Protein AF-R9J444-F1 (afdb_monomer)

Radius of gyration: 34.49 Å; Cα contacts (8 Å, |Δi|>4): 355; chains: 1; bounding box: 79×53×90 Å

Sequence (327 aa):
MLVFWSLVSLVRNSVVLAVYLLFSVACFFTVHEHSGRELNEKYKEKLVGKALFRYSGMLFVPYPVRAGIAAVRSLRYIGLGFKTLCSGKLEVPVLDATAIGVSTLRGDMKMAGFIMFLLGIGGLLEEWTHKKSVGDLARSMSLNISKVWLHRNGQEIMTSVLDIKIGDEIVVRMGNVVPFDGVVLSGEGMVNQASLTGESAAVFKQALAEADTIVFDKTGTLTEAKPVVADVLPFLGGEPDELLRTAACLEEHFPHSMARAVVEAAGQKGLEHSEMHSRVEYIVAHGISSRIGGQKVIIGSYHFVFQDEQCTIPEGMQERFDALSAE

pLDDT: mean 76.71, std 18.39, range [20.59, 94.31]

Nearest PDB structures (foldseek):
  7qbz-assembly1_A  TM=4.059E-01  e=2.095E-07  Sulfitobacter sp. NAS-14.1
  4umv-assembly1_A  TM=4.327E-01  e=1.103E-06  Shigella sonnei
  4umw-assembly1_A  TM=3.602E-01  e=1.103E-06  Shigella sonnei
  2voy-assembly1_F  TM=9.381E-01  e=5.255E-03  Archaeoglobus fulgidus

Solvent-accessible surface area (backbone atoms only — not comparable to full-atom values): 19705 Å² total; per-residue (Å²): 135,85,86,85,86,77,88,76,90,67,94,70,74,51,30,32,29,35,28,64,77,90,79,84,77,93,75,84,74,79,71,76,86,66,53,73,64,58,56,50,51,56,52,48,51,52,50,51,49,54,51,49,53,53,53,52,48,63,73,76,46,57,68,72,60,50,36,50,52,31,57,60,53,44,52,56,44,34,52,49,8,50,54,40,46,75,70,76,46,93,50,70,51,41,56,52,15,49,56,38,45,53,28,48,74,73,65,38,34,67,58,27,46,46,53,56,48,53,52,56,49,49,56,50,52,50,54,48,50,54,54,49,53,53,51,52,50,50,55,76,67,52,76,91,67,65,66,42,34,36,47,56,96,96,42,80,44,82,39,49,59,88,76,66,54,80,67,44,34,33,49,50,48,85,95,58,81,83,91,67,72,56,45,49,68,35,52,63,49,74,44,78,44,35,93,80,75,64,43,87,65,61,45,80,47,55,44,80,78,84,70,93,69,86,82,77,57,58,83,56,71,76,40,79,71,64,58,69,74,85,78,68,86,57,88,83,79,57,58,43,67,59,53,41,29,53,51,19,43,68,25,70,84,43,101,41,59,64,29,47,18,41,36,49,53,25,53,76,70,66,50,84,47,71,89,68,59,52,82,73,45,78,44,86,98,37,36,40,40,34,32,44,94,86,43,81,44,74,49,63,43,71,61,37,46,44,67,73,64,61,52,78,83,61,89,90,43,59,71,66,58,61,59,72,77,76,124

Structure (mmCIF, N/CA/C/O backbone):
data_AF-R9J444-F1
#
_entry.id   AF-R9J444-F1
#
loop_
_atom_site.group_PDB
_atom_site.id
_atom_site.type_symbol
_atom_site.label_atom_id
_atom_site.label_alt_id
_atom_site.label_comp_id
_atom_site.label_asym_id
_atom_site.label_entity_id
_atom_site.label_seq_id
_atom_site.pdbx_PDB_ins_code
_atom_site.Cartn_x
_atom_site.Cartn_y
_atom_site.Cartn_z
_atom_site.occupancy
_atom_site.B_iso_or_equiv
_atom_site.auth_seq_id
_atom_site.auth_comp_id
_atom_site.auth_asym_id
_atom_site.auth_atom_id
_atom_site.pdbx_PDB_model_num
ATOM 1 N N . MET A 1 1 ? -40.937 -25.424 39.754 1.00 25.19 1 MET A N 1
ATOM 2 C CA . MET A 1 1 ? -39.791 -26.316 40.046 1.00 25.19 1 MET A CA 1
ATOM 3 C C . MET A 1 1 ? -38.787 -26.143 38.916 1.00 25.19 1 MET A C 1
ATOM 5 O O . MET A 1 1 ? -39.119 -26.490 37.796 1.00 25.19 1 MET A O 1
ATOM 9 N N . LEU A 1 2 ? -37.774 -25.293 39.130 1.00 20.97 2 LEU A N 1
ATOM 10 C CA . LEU A 1 2 ? -36.371 -25.693 39.388 1.00 20.97 2 LEU A CA 1
ATOM 11 C C . LEU A 1 2 ? -35.727 -26.286 38.118 1.00 20.97 2 LEU A C 1
ATOM 13 O O . LEU A 1 2 ? -35.986 -27.432 37.788 1.00 20.97 2 LEU A O 1
ATOM 17 N N . VAL A 1 3 ? -35.142 -25.446 37.254 1.00 23.67 3 VAL A N 1
ATOM 18 C CA . VAL A 1 3 ? -33.729 -24.984 37.264 1.00 23.67 3 VAL A CA 1
ATOM 19 C C . VAL A 1 3 ? -32.753 -26.125 36.977 1.00 23.67 3 VAL A C 1
ATOM 21 O O . VAL A 1 3 ? -32.549 -26.975 37.833 1.00 23.67 3 VAL A O 1
ATOM 24 N N . PHE A 1 4 ? -32.063 -26.051 35.833 1.00 20.59 4 PHE A N 1
ATOM 25 C CA . PHE A 1 4 ? -30.608 -26.196 35.824 1.00 20.59 4 PHE A CA 1
ATOM 26 C C . PHE A 1 4 ? -29.973 -25.292 34.764 1.00 20.59 4 PHE A C 1
ATOM 28 O O . PHE A 1 4 ? -30.275 -25.343 33.575 1.00 20.59 4 PHE A O 1
ATOM 35 N N . TRP A 1 5 ? -29.112 -24.433 35.286 1.00 24.19 5 TRP A N 1
ATOM 36 C CA . TRP A 1 5 ? -28.161 -23.557 34.631 1.00 24.19 5 TRP A CA 1
ATOM 37 C C . TRP A 1 5 ? -26.950 -24.404 34.211 1.00 24.19 5 TRP A C 1
ATOM 39 O O . TRP A 1 5 ? -26.491 -25.228 34.999 1.00 24.19 5 TRP A O 1
ATOM 49 N N . SER A 1 6 ? -26.377 -24.166 33.034 1.00 22.81 6 SER A N 1
ATOM 50 C CA . SER A 1 6 ? -24.943 -24.385 32.844 1.00 22.81 6 SER A CA 1
ATOM 51 C C . SER A 1 6 ? -24.386 -23.277 31.972 1.00 22.81 6 SER A C 1
ATOM 53 O O . SER A 1 6 ? -24.613 -23.230 30.765 1.00 22.81 6 SER A O 1
ATOM 55 N N . LEU A 1 7 ? -23.632 -22.401 32.632 1.00 24.36 7 LEU A N 1
ATOM 56 C CA . LEU A 1 7 ? -22.565 -21.618 32.038 1.00 24.36 7 LEU A CA 1
ATOM 57 C C . LEU A 1 7 ? -21.747 -22.493 31.080 1.00 24.36 7 LEU A C 1
ATOM 59 O O . LEU A 1 7 ? -21.154 -23.484 31.503 1.00 24.36 7 LEU A O 1
ATOM 63 N N . VAL A 1 8 ? -21.617 -22.040 29.839 1.00 24.28 8 VAL A N 1
ATOM 64 C CA . VAL A 1 8 ? -20.321 -22.019 29.161 1.00 24.28 8 VAL A CA 1
ATOM 65 C C . VAL A 1 8 ? -20.146 -20.605 28.634 1.00 24.28 8 VAL A C 1
ATOM 67 O O . VAL A 1 8 ? -20.677 -20.213 27.601 1.00 24.28 8 VAL A O 1
ATOM 70 N N . SER A 1 9 ? -19.414 -19.834 29.428 1.00 25.98 9 SER A N 1
ATOM 71 C CA . SER A 1 9 ? -18.599 -18.727 28.961 1.00 25.98 9 SER A CA 1
ATOM 72 C C . SER A 1 9 ? -17.765 -19.191 27.767 1.00 25.98 9 SER A C 1
ATOM 74 O O . SER A 1 9 ? -16.890 -20.043 27.909 1.00 25.98 9 SER A O 1
ATOM 76 N N . LEU A 1 10 ? -18.038 -18.630 26.594 1.00 25.36 10 LEU A N 1
ATOM 77 C CA . LEU A 1 10 ? -17.001 -18.332 25.621 1.00 25.36 10 LEU A CA 1
ATOM 78 C C . LEU A 1 10 ? -17.483 -17.117 24.829 1.00 25.36 10 LEU A C 1
ATOM 80 O O . LEU A 1 10 ? -18.322 -17.230 23.938 1.00 25.36 10 LEU A O 1
ATOM 84 N N . VAL A 1 11 ? -16.970 -15.943 25.196 1.00 30.27 11 VAL A N 1
ATOM 85 C CA . VAL A 1 11 ? -17.024 -14.742 24.360 1.00 30.27 11 VAL A CA 1
ATOM 86 C C . VAL A 1 11 ? -16.375 -15.113 23.033 1.00 30.27 11 VAL A C 1
ATOM 88 O O . VAL A 1 11 ? -15.154 -15.210 22.922 1.00 30.27 11 VAL A O 1
ATOM 91 N N . ARG A 1 12 ? -17.197 -15.423 22.037 1.00 34.19 12 ARG A N 1
ATOM 92 C CA . ARG A 1 12 ? -16.743 -15.799 20.707 1.00 34.19 12 ARG A CA 1
ATOM 93 C C . ARG A 1 12 ? -17.249 -14.723 19.756 1.00 34.19 12 ARG A C 1
ATOM 95 O O . ARG A 1 12 ? -18.239 -14.916 19.066 1.00 34.19 12 ARG A O 1
ATOM 102 N N . ASN A 1 13 ? -16.550 -13.583 19.751 1.00 37.78 13 ASN A N 1
ATOM 103 C CA . ASN A 1 13 ? -16.688 -12.521 18.747 1.00 37.78 13 ASN A CA 1
ATOM 104 C C . ASN A 1 13 ? -16.218 -13.057 17.388 1.00 37.78 13 ASN A C 1
ATOM 106 O O . ASN A 1 13 ? -15.091 -12.828 16.951 1.00 37.78 13 ASN A O 1
ATOM 110 N N . SER A 1 14 ? -17.052 -13.884 16.769 1.00 40.62 14 SER A N 1
ATOM 111 C CA . SER A 1 14 ? -16.874 -14.392 15.415 1.00 40.62 14 SER A CA 1
ATOM 112 C C . SER A 1 14 ? -17.914 -13.703 14.553 1.00 40.62 14 SER A C 1
ATOM 114 O O . SER A 1 14 ? -19.108 -13.916 14.738 1.00 40.62 14 SER A O 1
ATOM 116 N N . VAL A 1 15 ? -17.445 -12.828 13.670 1.00 46.72 15 VAL A N 1
ATOM 117 C CA . VAL A 1 15 ? -18.303 -12.117 12.728 1.00 46.72 15 VAL A CA 1
ATOM 118 C C . VAL A 1 15 ? -18.458 -13.017 11.505 1.00 46.72 15 VAL A C 1
ATOM 120 O O . VAL A 1 15 ? -17.455 -13.414 10.900 1.00 46.72 15 VAL A O 1
ATOM 123 N N . VAL A 1 16 ? -19.696 -13.381 11.173 1.00 48.28 16 VAL A N 1
ATOM 124 C CA . VAL A 1 16 ? -20.011 -14.146 9.961 1.00 48.28 16 VAL A CA 1
ATOM 125 C C . VAL A 1 16 ? -20.311 -13.141 8.857 1.00 48.28 16 VAL A C 1
ATOM 127 O O . VAL A 1 16 ? -21.210 -12.317 9.008 1.00 48.28 16 VAL A O 1
ATOM 130 N N . LEU A 1 17 ? -19.557 -13.181 7.758 1.00 45.31 17 LEU A N 1
ATOM 131 C CA . LEU A 1 17 ? -19.827 -12.385 6.558 1.00 45.31 17 LEU A CA 1
ATOM 132 C C . LEU A 1 17 ? -20.407 -13.279 5.453 1.00 45.31 17 LEU A C 1
ATOM 134 O O . LEU A 1 17 ? -19.847 -14.338 5.171 1.00 45.31 17 LEU A O 1
ATOM 138 N N . ALA A 1 18 ? -21.467 -12.824 4.784 1.00 44.16 18 ALA A N 1
ATOM 139 C CA . ALA A 1 18 ? -21.907 -13.363 3.496 1.00 44.16 18 ALA A CA 1
ATOM 140 C C . ALA A 1 18 ? -21.286 -12.564 2.355 1.00 44.16 18 ALA A C 1
ATOM 142 O O . ALA A 1 18 ? -21.380 -11.337 2.301 1.00 44.16 18 ALA A O 1
ATOM 143 N N . VAL A 1 19 ? -20.687 -13.268 1.402 1.00 36.22 19 VAL A N 1
ATOM 144 C CA . VAL A 1 19 ? -20.057 -12.660 0.227 1.00 36.22 19 VAL A CA 1
ATOM 145 C C . VAL A 1 19 ? -21.113 -12.397 -0.851 1.00 36.22 19 VAL A C 1
ATOM 147 O O . VAL A 1 19 ? -21.594 -13.332 -1.492 1.00 36.22 19 VAL A O 1
ATOM 150 N N . TYR A 1 20 ? -21.442 -11.124 -1.092 1.00 32.97 20 TYR A N 1
ATOM 151 C CA . TYR A 1 20 ? -22.178 -10.672 -2.279 1.00 32.97 20 TYR A CA 1
ATOM 152 C C . TYR A 1 20 ? -21.209 -9.945 -3.211 1.00 32.97 20 TYR A C 1
ATOM 154 O O . TYR A 1 20 ? -20.787 -8.822 -2.952 1.00 32.97 20 TYR A O 1
ATOM 162 N N . LEU A 1 21 ? -20.838 -10.607 -4.303 1.00 29.44 21 LEU A N 1
ATOM 163 C CA . LEU A 1 21 ? -19.866 -10.105 -5.268 1.00 29.44 21 LEU A CA 1
ATOM 164 C C . LEU A 1 21 ? -20.585 -9.300 -6.361 1.00 29.44 21 LEU A C 1
ATOM 166 O O . LEU A 1 21 ? -21.150 -9.864 -7.296 1.00 29.44 21 LEU A O 1
ATOM 170 N N . LEU A 1 22 ? -20.530 -7.971 -6.264 1.00 26.41 22 LEU A N 1
ATOM 171 C CA . LEU A 1 22 ? -20.716 -7.079 -7.410 1.00 26.41 22 LEU A CA 1
ATOM 172 C C . LEU A 1 22 ? -19.360 -6.935 -8.108 1.00 26.41 22 LEU A C 1
ATOM 174 O O . LEU A 1 22 ? -18.596 -6.023 -7.816 1.00 26.41 22 LEU A O 1
ATOM 178 N N . PHE A 1 23 ? -19.045 -7.856 -9.021 1.00 28.03 23 PHE A N 1
ATOM 179 C CA . PHE A 1 23 ? -17.860 -7.734 -9.871 1.00 28.03 23 PHE A CA 1
ATOM 180 C C . PHE A 1 23 ? -18.262 -7.604 -11.336 1.00 28.03 23 PHE A C 1
ATOM 182 O O . PHE A 1 23 ? -18.670 -8.566 -11.986 1.00 28.03 23 PHE A O 1
ATOM 189 N N . SER A 1 24 ? -18.087 -6.392 -11.859 1.00 28.34 24 SER A N 1
ATOM 190 C CA . SER A 1 24 ? -17.801 -6.190 -13.271 1.00 28.34 24 SER A CA 1
ATOM 191 C C . SER A 1 24 ? -16.290 -6.030 -13.420 1.00 28.34 24 SER A C 1
ATOM 193 O O . SER A 1 24 ? -15.678 -5.181 -12.779 1.00 28.34 24 SER A O 1
ATOM 195 N N . VAL A 1 25 ? -15.740 -6.841 -14.322 1.00 29.48 25 VAL A N 1
ATOM 196 C CA . VAL A 1 25 ? -14.376 -6.839 -14.864 1.00 29.48 25 VAL A CA 1
ATOM 197 C C . VAL A 1 25 ? -13.312 -7.574 -14.042 1.00 29.48 25 VAL A C 1
ATOM 199 O O . VAL A 1 25 ? -12.708 -7.085 -13.092 1.00 29.48 25 VAL A O 1
ATOM 202 N N . ALA A 1 26 ? -13.023 -8.772 -14.548 1.00 31.42 26 ALA A N 1
ATOM 203 C CA . ALA A 1 26 ? -11.806 -9.525 -14.336 1.00 31.42 26 ALA A CA 1
ATOM 204 C C . ALA A 1 26 ? -10.553 -8.656 -14.543 1.00 31.42 26 ALA A C 1
ATOM 206 O O . ALA A 1 26 ? -10.223 -8.273 -15.664 1.00 31.42 26 ALA A O 1
ATOM 207 N N . CYS A 1 27 ? -9.796 -8.429 -13.475 1.00 26.81 27 CYS A N 1
ATOM 208 C CA . CYS A 1 27 ? -8.368 -8.169 -13.586 1.00 26.81 27 CYS A CA 1
ATOM 209 C C . CYS A 1 27 ? -7.651 -9.063 -12.576 1.00 26.81 27 CYS A C 1
ATOM 211 O O . CYS A 1 27 ? -7.258 -8.651 -11.489 1.00 26.81 27 CYS A O 1
ATOM 213 N N . PHE A 1 28 ? -7.544 -10.340 -12.943 1.00 31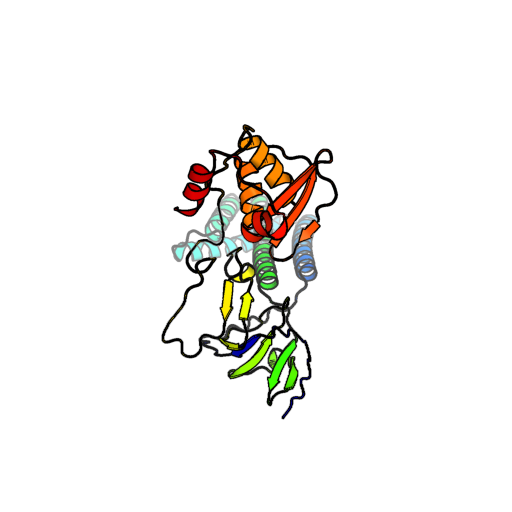.92 28 PHE A N 1
ATOM 214 C CA . PHE A 1 28 ? -6.636 -11.289 -12.316 1.00 31.92 28 PHE A CA 1
ATOM 215 C C . PHE A 1 28 ? -5.213 -10.791 -12.617 1.00 31.92 28 PHE A C 1
ATOM 217 O O . PHE A 1 28 ? -4.607 -11.158 -13.622 1.00 31.92 28 PHE A O 1
ATOM 224 N N . PHE A 1 29 ? -4.691 -9.878 -11.795 1.00 32.16 29 PHE A N 1
ATOM 225 C CA . PHE A 1 29 ? -3.273 -9.546 -11.810 1.00 32.16 29 PHE A CA 1
ATOM 226 C C . PHE A 1 29 ? -2.532 -10.755 -11.235 1.00 32.16 29 PHE A C 1
ATOM 228 O O . PHE A 1 29 ? -2.242 -10.833 -10.045 1.00 32.16 29 PHE A O 1
ATOM 235 N N . THR A 1 30 ? -2.218 -11.727 -12.093 1.00 33.53 30 THR A N 1
ATOM 236 C CA . THR A 1 30 ? -1.117 -12.658 -11.850 1.00 33.53 30 THR A CA 1
ATOM 237 C C . THR A 1 30 ? 0.168 -11.835 -11.829 1.00 33.53 30 THR A C 1
ATOM 239 O O . THR A 1 30 ? 0.866 -11.713 -12.837 1.00 33.53 30 THR A O 1
ATOM 242 N N . VAL A 1 31 ? 0.460 -11.201 -10.695 1.00 40.59 31 VAL A N 1
ATOM 243 C CA . VAL A 1 31 ? 1.786 -10.658 -10.420 1.00 40.59 31 VAL A CA 1
ATOM 244 C C . VAL A 1 31 ? 2.692 -11.875 -10.335 1.00 40.59 31 VAL A C 1
ATOM 246 O O . VAL A 1 31 ? 2.685 -12.597 -9.343 1.00 40.59 31 VAL A O 1
ATOM 249 N N . HIS A 1 32 ? 3.419 -12.162 -11.415 1.00 44.03 32 HIS A N 1
ATOM 250 C CA . HIS A 1 32 ? 4.523 -13.107 -11.346 1.00 44.03 32 HIS A CA 1
ATOM 251 C C . HIS A 1 32 ? 5.430 -12.675 -10.193 1.00 44.03 32 HIS A C 1
ATOM 253 O O . HIS A 1 32 ? 5.918 -11.542 -10.181 1.00 44.03 32 HIS A O 1
ATOM 259 N N . GLU A 1 33 ? 5.630 -13.574 -9.229 1.00 48.22 33 GLU A N 1
ATOM 260 C CA . GLU A 1 33 ? 6.543 -13.420 -8.099 1.00 48.22 33 GLU A CA 1
ATOM 261 C C . GLU A 1 33 ? 7.997 -13.391 -8.588 1.00 48.22 33 GLU A C 1
ATOM 263 O O . GLU A 1 33 ? 8.796 -14.280 -8.315 1.00 48.22 33 GLU A O 1
ATOM 268 N N . HIS A 1 34 ? 8.389 -12.352 -9.317 1.00 51.44 34 HIS A N 1
ATOM 269 C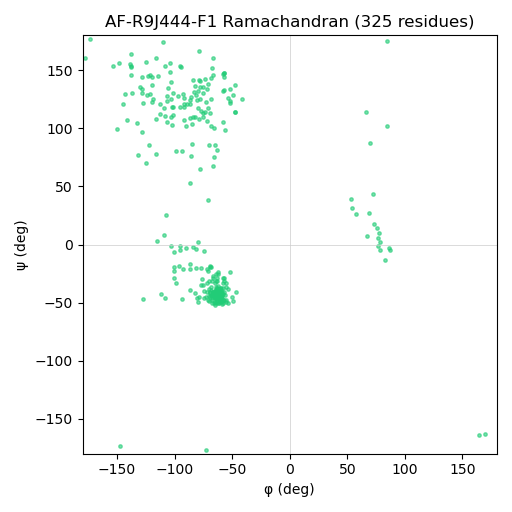 CA . HIS A 1 34 ? 9.797 -12.012 -9.382 1.00 51.44 34 HIS A CA 1
ATOM 270 C C . HIS A 1 34 ? 10.144 -11.339 -8.060 1.00 51.44 34 HIS A C 1
ATOM 272 O O . HIS A 1 34 ? 9.660 -10.246 -7.746 1.00 51.44 34 HIS A O 1
ATOM 278 N N . SER A 1 35 ? 10.983 -11.998 -7.260 1.00 64.62 35 SER A N 1
ATOM 279 C CA . SER A 1 35 ? 11.591 -11.361 -6.095 1.00 64.62 35 SER A CA 1
ATOM 280 C C . SER A 1 35 ? 12.229 -10.049 -6.554 1.00 64.62 35 SER A C 1
ATOM 282 O O . SER A 1 35 ? 12.936 -10.028 -7.563 1.00 64.62 35 SER A O 1
ATOM 284 N N . GLY A 1 36 ? 12.022 -8.947 -5.824 1.00 70.81 36 GLY A N 1
ATOM 285 C CA . GLY A 1 36 ? 12.621 -7.651 -6.177 1.00 70.81 36 GLY A CA 1
ATOM 286 C C . GLY A 1 36 ? 14.142 -7.730 -6.395 1.00 70.81 36 GLY A C 1
ATOM 287 O O . GLY A 1 36 ? 14.698 -6.940 -7.153 1.00 70.81 36 GLY A O 1
ATOM 288 N N . ARG A 1 37 ? 14.804 -8.737 -5.804 1.00 75.88 37 ARG A N 1
ATOM 289 C CA . ARG A 1 37 ? 16.215 -9.079 -6.032 1.00 75.88 37 ARG A CA 1
ATOM 290 C C . ARG A 1 37 ? 16.512 -9.550 -7.458 1.00 75.88 37 ARG A C 1
ATOM 292 O O . ARG A 1 37 ? 17.473 -9.073 -8.049 1.00 75.88 37 ARG A O 1
ATOM 299 N N . GLU A 1 38 ? 15.694 -10.436 -8.016 1.00 81.69 38 GLU A N 1
ATOM 300 C CA . GLU A 1 38 ? 15.873 -10.968 -9.374 1.00 81.69 38 GLU A CA 1
ATOM 301 C C . GLU A 1 38 ? 15.680 -9.867 -10.425 1.00 81.69 38 GLU A C 1
ATOM 303 O O . GLU A 1 38 ? 16.471 -9.739 -11.362 1.00 81.69 38 GLU A O 1
ATOM 308 N N . LEU A 1 39 ? 14.680 -8.999 -10.217 1.00 83.06 39 LEU A N 1
ATOM 309 C CA . LEU A 1 39 ? 14.489 -7.803 -11.036 1.00 83.06 39 LEU A CA 1
ATOM 310 C C . LEU A 1 39 ? 15.750 -6.928 -11.003 1.00 83.06 39 LEU A C 1
ATOM 312 O O . LEU A 1 39 ? 16.243 -6.511 -12.049 1.00 83.06 39 LEU A O 1
ATOM 316 N N . ASN A 1 40 ? 16.299 -6.673 -9.815 1.00 86.75 40 ASN A N 1
ATOM 317 C CA . ASN A 1 40 ? 17.465 -5.810 -9.663 1.00 86.75 40 ASN A CA 1
ATOM 318 C C . ASN A 1 40 ? 18.714 -6.383 -10.351 1.00 86.75 40 ASN A C 1
ATOM 320 O O . ASN A 1 40 ? 19.391 -5.657 -11.080 1.00 86.75 40 ASN A O 1
ATOM 324 N N . GLU A 1 41 ? 18.989 -7.679 -10.182 1.00 88.69 41 GLU A N 1
ATOM 325 C CA . GLU A 1 41 ? 20.118 -8.347 -10.844 1.00 88.69 41 GLU A CA 1
ATOM 326 C C . GLU A 1 41 ? 19.969 -8.325 -12.372 1.00 88.69 41 GLU A C 1
ATOM 328 O O . GLU A 1 41 ? 20.896 -7.920 -13.070 1.00 88.69 41 GLU A O 1
ATOM 333 N N . LYS A 1 42 ? 18.773 -8.594 -12.910 1.00 89.56 42 LYS A N 1
ATOM 334 C CA . LYS A 1 42 ? 18.516 -8.520 -14.359 1.00 89.56 42 LYS A CA 1
ATOM 335 C C . LYS A 1 42 ? 18.802 -7.135 -14.947 1.00 89.56 42 LYS A C 1
ATOM 337 O O . LYS A 1 42 ? 19.334 -7.019 -16.054 1.00 89.56 42 LYS A O 1
ATOM 342 N N . TYR A 1 43 ? 18.431 -6.060 -14.249 1.00 89.62 43 TYR A N 1
ATOM 343 C CA . TYR A 1 43 ? 18.702 -4.696 -14.721 1.00 89.62 43 TYR A CA 1
ATOM 344 C C . TYR A 1 43 ? 20.165 -4.290 -14.538 1.00 89.62 43 TYR A C 1
ATOM 346 O O . TYR A 1 43 ? 20.720 -3.620 -15.413 1.00 89.62 43 TYR A O 1
ATOM 354 N N . LYS A 1 44 ? 20.817 -4.751 -13.468 1.00 89.81 44 LYS A N 1
ATOM 355 C CA . LYS A 1 44 ? 22.259 -4.594 -13.258 1.00 89.81 44 LYS A CA 1
ATOM 356 C C . LYS A 1 44 ? 23.060 -5.283 -14.363 1.00 89.81 44 LYS A C 1
ATOM 358 O O . LYS A 1 44 ? 23.928 -4.645 -14.949 1.00 89.81 44 LYS A O 1
ATOM 363 N N . GLU A 1 45 ? 22.720 -6.517 -14.730 1.00 92.38 45 GLU A N 1
ATOM 364 C CA . GLU A 1 45 ? 23.332 -7.228 -15.859 1.00 92.38 45 GLU A CA 1
ATOM 365 C C . GLU A 1 45 ? 23.144 -6.479 -17.182 1.00 92.38 45 GLU A C 1
ATOM 367 O O . GLU A 1 45 ? 24.100 -6.310 -17.937 1.00 92.38 45 GLU A O 1
ATOM 372 N N . LYS A 1 46 ? 21.942 -5.953 -17.457 1.00 91.69 46 LYS A N 1
ATOM 373 C CA . LYS A 1 46 ? 21.693 -5.130 -18.654 1.00 91.69 46 LYS A CA 1
ATOM 374 C C . LYS A 1 46 ? 22.536 -3.851 -18.674 1.00 91.69 46 LYS A C 1
ATOM 376 O O . LYS A 1 46 ? 23.052 -3.482 -19.732 1.00 91.69 46 LYS A O 1
ATOM 381 N N . LEU A 1 47 ? 22.663 -3.165 -17.537 1.00 91.50 47 LEU A N 1
ATOM 382 C CA . LEU A 1 47 ? 23.471 -1.948 -17.404 1.00 91.50 47 LEU A CA 1
ATOM 383 C C . LEU A 1 47 ? 24.958 -2.249 -17.601 1.00 91.50 47 LEU A C 1
ATOM 385 O O . LEU A 1 47 ? 25.604 -1.614 -18.438 1.00 91.50 47 LEU A O 1
ATOM 389 N N . VAL A 1 48 ? 25.478 -3.253 -16.891 1.00 91.94 48 VAL A N 1
ATOM 390 C CA . VAL A 1 48 ? 26.867 -3.714 -17.007 1.00 91.94 48 VAL A CA 1
ATOM 391 C C . VAL A 1 48 ? 27.151 -4.177 -18.432 1.00 91.94 48 VAL A C 1
ATOM 393 O O . VAL A 1 48 ? 28.136 -3.748 -19.023 1.00 91.94 48 VAL A O 1
ATOM 396 N N . GLY A 1 49 ? 26.257 -4.958 -19.038 1.00 91.44 49 GLY A N 1
ATOM 397 C CA . GLY A 1 49 ? 26.377 -5.416 -20.420 1.00 91.44 49 GLY A CA 1
ATOM 398 C C . GLY A 1 49 ? 26.434 -4.263 -21.424 1.00 91.44 49 GLY A C 1
ATOM 399 O O . GLY A 1 49 ? 27.310 -4.248 -22.290 1.00 91.44 49 GLY A O 1
ATOM 400 N N . LYS A 1 50 ? 25.566 -3.247 -21.293 1.00 89.69 50 LYS A N 1
ATOM 401 C CA . LYS A 1 50 ? 25.621 -2.047 -22.149 1.00 89.69 50 LYS A CA 1
ATOM 402 C C . LYS A 1 50 ? 26.916 -1.258 -21.959 1.00 89.69 50 LYS A C 1
ATOM 404 O O . LYS A 1 50 ? 27.482 -0.794 -22.951 1.00 89.69 50 LYS A O 1
ATOM 409 N N . ALA A 1 51 ? 27.381 -1.097 -20.721 1.00 89.81 51 ALA A N 1
ATOM 410 C CA . ALA A 1 51 ? 28.625 -0.397 -20.422 1.00 89.81 51 ALA A CA 1
ATOM 411 C C . ALA A 1 51 ? 29.833 -1.148 -21.000 1.00 89.81 51 ALA A C 1
ATOM 413 O O . ALA A 1 51 ? 30.588 -0.575 -21.786 1.00 89.81 51 ALA A O 1
ATOM 414 N N . LEU A 1 52 ? 29.966 -2.443 -20.704 1.00 90.38 52 LEU A N 1
ATOM 415 C CA . LEU A 1 52 ? 31.025 -3.302 -21.235 1.00 90.38 52 LEU A CA 1
ATOM 416 C C . LEU A 1 52 ? 31.045 -3.271 -22.761 1.00 90.38 52 LEU A C 1
ATOM 418 O O . LEU A 1 52 ? 32.078 -2.965 -23.345 1.00 90.38 52 LEU A O 1
ATOM 422 N N . PHE A 1 53 ? 29.898 -3.460 -23.418 1.00 87.44 53 PHE A N 1
ATOM 423 C CA . PHE A 1 53 ? 29.818 -3.405 -24.878 1.00 87.44 53 PHE A CA 1
ATOM 424 C C . PHE A 1 53 ? 30.299 -2.058 -25.445 1.00 87.44 53 PHE A C 1
ATOM 426 O O . PHE A 1 53 ? 30.975 -2.013 -26.475 1.00 87.44 53 PHE A O 1
ATOM 433 N N . ARG A 1 54 ? 30.001 -0.942 -24.764 1.00 87.06 54 ARG A N 1
ATOM 434 C CA . ARG A 1 54 ? 30.454 0.397 -25.168 1.00 87.06 54 ARG A CA 1
ATOM 435 C C . ARG A 1 54 ? 31.967 0.558 -25.029 1.00 87.06 54 ARG A C 1
ATOM 437 O O . ARG A 1 54 ? 32.578 1.097 -25.952 1.00 87.06 54 ARG A O 1
ATOM 444 N N . TYR A 1 55 ? 32.550 0.130 -23.909 1.00 85.38 55 TYR A N 1
ATOM 445 C CA . TYR A 1 55 ? 33.987 0.249 -23.641 1.00 85.38 55 TYR A CA 1
ATOM 446 C C . TYR A 1 55 ? 34.810 -0.731 -24.484 1.00 85.38 55 TYR A C 1
ATOM 448 O O . TYR A 1 55 ? 35.761 -0.310 -25.139 1.00 85.38 55 TYR A O 1
ATOM 456 N N . SER A 1 56 ? 34.392 -1.995 -24.587 1.00 84.31 56 SER A N 1
ATOM 457 C CA . SER A 1 56 ? 35.000 -2.982 -25.488 1.00 84.31 56 SER A CA 1
ATOM 458 C C . SER A 1 56 ? 34.921 -2.524 -26.946 1.00 84.31 56 SER A C 1
ATOM 460 O O . SER A 1 56 ? 35.911 -2.584 -27.670 1.00 84.31 56 SER A O 1
ATOM 462 N N . GLY A 1 57 ? 33.784 -1.964 -27.370 1.00 81.06 57 GLY A N 1
ATOM 463 C CA . GLY A 1 57 ? 33.641 -1.370 -28.698 1.00 81.06 57 GLY A CA 1
ATOM 464 C C . GLY A 1 57 ? 34.533 -0.144 -28.933 1.00 81.06 57 GLY A C 1
ATOM 465 O O . GLY A 1 57 ? 34.878 0.135 -30.075 1.00 81.06 57 GLY A O 1
ATOM 466 N N . MET A 1 58 ? 34.939 0.593 -27.890 1.00 79.81 58 MET A N 1
ATOM 467 C CA . MET A 1 58 ? 35.944 1.656 -28.039 1.00 79.81 58 MET A CA 1
ATOM 468 C C . MET A 1 58 ? 37.368 1.113 -28.169 1.00 79.81 58 MET A C 1
ATOM 470 O O . MET A 1 58 ? 38.179 1.766 -28.819 1.00 79.81 58 MET A O 1
ATOM 474 N N . LEU A 1 59 ? 37.658 -0.040 -27.562 1.00 82.56 59 LEU A N 1
ATOM 475 C CA . LEU A 1 59 ? 38.993 -0.637 -27.542 1.00 82.56 59 LEU A CA 1
ATOM 476 C C . LEU A 1 59 ? 39.307 -1.423 -28.825 1.00 82.56 59 LEU A C 1
ATOM 478 O O . LEU A 1 59 ? 40.409 -1.315 -29.350 1.00 82.56 59 LEU A O 1
ATOM 482 N N . PHE A 1 60 ? 38.340 -2.189 -29.340 1.00 84.75 60 PHE A N 1
ATOM 483 C CA . PHE A 1 60 ? 38.564 -3.123 -30.452 1.00 84.75 60 PHE A CA 1
ATOM 484 C C . PHE A 1 60 ? 38.112 -2.608 -31.829 1.00 84.75 60 PHE A C 1
ATOM 486 O O . PHE A 1 60 ? 38.556 -3.139 -32.844 1.00 84.75 60 PHE A O 1
ATOM 493 N N . VAL A 1 61 ? 37.232 -1.597 -31.908 1.00 86.88 61 VAL A N 1
ATOM 494 C CA . VAL A 1 61 ? 36.657 -1.138 -33.190 1.00 86.88 61 VAL A CA 1
ATOM 495 C C . VAL A 1 61 ? 37.320 0.164 -33.668 1.00 86.88 61 VAL A C 1
ATOM 497 O O . VAL A 1 61 ? 37.267 1.172 -32.953 1.00 86.88 61 VAL A O 1
ATOM 500 N N . PRO A 1 62 ? 37.871 0.210 -34.901 1.00 88.12 62 PRO A N 1
ATOM 501 C CA . PRO A 1 62 ? 38.454 1.423 -35.469 1.00 88.12 62 PRO A CA 1
ATOM 502 C C . PRO A 1 62 ? 37.462 2.593 -35.527 1.00 88.12 62 PRO A C 1
ATOM 504 O O . PRO A 1 62 ? 36.263 2.416 -35.762 1.00 88.12 62 PRO A O 1
ATOM 507 N N . TYR A 1 63 ? 37.970 3.821 -35.381 1.00 84.75 63 TYR A N 1
ATOM 508 C CA . TYR A 1 63 ? 37.166 5.048 -35.439 1.00 84.75 63 TYR A CA 1
ATOM 509 C C . TYR A 1 63 ? 36.214 5.160 -36.651 1.00 84.75 63 TYR A C 1
ATOM 511 O O . TYR A 1 63 ? 35.038 5.437 -36.407 1.00 84.75 63 TYR A O 1
ATOM 519 N N . PRO A 1 64 ? 36.636 4.921 -37.914 1.00 87.50 64 PRO A N 1
ATOM 520 C CA . PRO A 1 64 ? 35.742 5.089 -39.065 1.00 87.50 64 PRO A CA 1
ATOM 521 C C . PRO A 1 64 ? 34.555 4.118 -39.033 1.00 87.50 64 PRO A C 1
ATOM 523 O O . PRO A 1 64 ? 33.428 4.503 -39.338 1.00 87.50 64 PRO A O 1
ATOM 526 N N . VAL A 1 65 ? 34.775 2.884 -38.569 1.00 87.38 65 VAL A N 1
ATOM 527 C CA . VAL A 1 65 ? 33.718 1.871 -38.432 1.00 87.38 65 VAL A CA 1
ATOM 528 C C . VAL A 1 65 ? 32.720 2.281 -37.349 1.00 87.38 65 VAL A C 1
ATOM 530 O O . VAL A 1 65 ? 31.509 2.237 -37.556 1.00 87.38 65 VAL A O 1
ATOM 533 N N . ARG A 1 66 ? 33.211 2.754 -36.198 1.00 85.50 66 ARG A N 1
ATOM 534 C CA . ARG A 1 66 ? 32.358 3.240 -35.104 1.00 85.50 66 ARG A CA 1
ATOM 535 C C . ARG A 1 66 ? 31.545 4.473 -35.500 1.00 85.50 66 ARG A C 1
ATOM 537 O O . ARG A 1 66 ? 30.382 4.568 -35.115 1.00 85.50 66 ARG A O 1
ATOM 544 N N . ALA A 1 67 ? 32.139 5.390 -36.261 1.00 85.75 67 ALA A N 1
ATOM 545 C CA . ALA A 1 67 ? 31.452 6.558 -36.797 1.00 85.75 67 ALA A CA 1
ATOM 546 C C . ALA A 1 67 ? 30.319 6.147 -37.752 1.00 85.75 67 ALA A C 1
ATOM 548 O O . ALA A 1 67 ? 29.204 6.645 -37.619 1.00 85.75 67 ALA A O 1
ATOM 549 N N . GLY A 1 68 ? 30.564 5.165 -38.628 1.00 88.25 68 GLY A N 1
ATOM 550 C CA . GLY A 1 68 ? 29.534 4.579 -39.490 1.00 88.25 68 GLY A CA 1
ATOM 551 C C . GLY A 1 68 ? 28.392 3.925 -38.704 1.00 88.25 68 GLY A C 1
ATOM 552 O O . GLY A 1 68 ? 27.224 4.204 -38.960 1.00 88.25 68 GLY A O 1
ATOM 553 N N . ILE A 1 69 ? 28.705 3.118 -37.684 1.00 87.56 69 ILE A N 1
ATOM 554 C CA . ILE A 1 69 ? 27.688 2.491 -36.816 1.00 87.56 69 ILE A CA 1
ATOM 555 C C . ILE A 1 69 ? 26.858 3.550 -36.079 1.00 87.56 69 ILE A C 1
ATOM 557 O O . ILE A 1 69 ? 25.641 3.403 -35.953 1.00 87.56 69 ILE A O 1
ATOM 561 N N . ALA A 1 70 ? 27.499 4.609 -35.576 1.00 87.19 70 ALA A N 1
ATOM 562 C CA . ALA A 1 70 ? 26.810 5.709 -34.910 1.00 87.19 70 ALA A CA 1
ATOM 563 C C . ALA A 1 70 ? 25.877 6.455 -35.875 1.00 87.19 70 ALA A C 1
ATOM 565 O O . ALA A 1 70 ? 24.729 6.697 -35.515 1.00 87.19 70 ALA A O 1
ATOM 566 N N . ALA A 1 71 ? 26.323 6.730 -37.103 1.00 88.75 71 ALA A N 1
ATOM 567 C CA . ALA A 1 71 ? 25.507 7.370 -38.134 1.00 88.75 71 ALA A CA 1
ATOM 568 C C . ALA A 1 71 ? 24.294 6.515 -38.546 1.00 88.75 71 ALA A C 1
ATOM 570 O O . ALA A 1 71 ? 23.192 7.026 -38.706 1.00 88.75 71 ALA A O 1
ATOM 571 N N . VAL A 1 72 ? 24.453 5.194 -38.662 1.00 91.38 72 VAL A N 1
ATOM 572 C CA . VAL A 1 72 ? 23.321 4.301 -38.972 1.00 91.38 72 VAL A CA 1
ATOM 573 C C . VAL A 1 72 ? 22.340 4.222 -37.800 1.00 91.38 72 VAL A C 1
ATOM 575 O O . VAL A 1 72 ? 21.126 4.246 -37.992 1.00 91.38 72 VAL A O 1
ATOM 578 N N . ARG A 1 73 ? 22.839 4.146 -36.561 1.00 89.50 73 ARG A N 1
ATOM 579 C CA . ARG A 1 73 ? 21.976 4.100 -35.371 1.00 89.50 73 ARG A CA 1
ATOM 580 C C . ARG A 1 73 ? 21.239 5.412 -35.133 1.00 89.50 73 ARG A C 1
ATOM 582 O O . ARG A 1 73 ? 20.080 5.358 -34.722 1.00 89.50 73 ARG A O 1
ATOM 589 N N . SER A 1 74 ? 21.867 6.557 -35.404 1.00 90.19 74 SER A N 1
ATOM 590 C CA . SER A 1 74 ? 21.241 7.867 -35.219 1.00 90.19 74 SER A CA 1
ATOM 591 C C . SER A 1 74 ? 20.014 8.044 -36.108 1.00 90.19 74 SER A C 1
ATOM 593 O O . SER A 1 74 ? 19.008 8.562 -35.629 1.00 90.19 74 SER A O 1
ATOM 595 N N . LEU A 1 75 ? 20.022 7.505 -37.335 1.00 92.12 75 LEU A N 1
ATOM 596 C CA . LEU A 1 75 ? 18.849 7.504 -38.220 1.00 92.12 75 LEU A CA 1
ATOM 597 C C . LEU A 1 75 ? 17.613 6.876 -37.562 1.00 92.12 75 LEU A C 1
ATOM 599 O O . LEU A 1 75 ? 16.504 7.376 -37.738 1.00 92.12 75 LEU A O 1
ATOM 603 N N . ARG A 1 76 ? 17.787 5.820 -36.754 1.00 92.88 76 ARG A N 1
ATOM 604 C CA . ARG A 1 76 ? 16.668 5.178 -36.050 1.00 92.88 76 ARG A CA 1
ATOM 605 C C . ARG A 1 76 ? 16.056 6.093 -34.988 1.00 92.88 76 ARG A C 1
ATOM 607 O O . ARG A 1 76 ? 14.837 6.144 -34.870 1.00 92.88 76 ARG A O 1
ATOM 614 N N . TYR A 1 77 ? 16.889 6.807 -34.230 1.00 90.56 77 TYR A N 1
ATOM 615 C CA . TYR A 1 77 ? 16.430 7.766 -33.218 1.00 90.56 77 TYR A CA 1
ATOM 616 C C . TYR A 1 77 ? 15.761 8.982 -33.862 1.00 90.56 77 TYR A C 1
ATOM 618 O O . TYR A 1 77 ? 14.681 9.381 -33.437 1.00 90.56 77 TYR A O 1
ATOM 626 N N . ILE A 1 78 ? 16.355 9.511 -34.934 1.00 92.12 78 ILE A N 1
ATOM 627 C CA . ILE A 1 78 ? 15.807 10.641 -35.692 1.00 92.12 78 ILE A CA 1
ATOM 628 C C . ILE A 1 78 ? 14.451 10.272 -36.306 1.00 92.12 78 ILE A C 1
ATOM 630 O O . ILE A 1 78 ? 13.495 11.031 -36.177 1.00 92.12 78 ILE A O 1
ATOM 634 N N . GLY A 1 79 ? 14.333 9.085 -36.909 1.00 92.38 79 GLY A N 1
ATOM 635 C CA . GLY A 1 79 ? 13.069 8.599 -37.464 1.00 92.38 79 GLY A CA 1
ATOM 636 C C . GLY A 1 79 ? 11.982 8.407 -36.404 1.00 92.38 79 GLY A C 1
ATOM 637 O O . GLY A 1 79 ? 10.822 8.731 -36.654 1.00 92.38 79 GLY A O 1
ATOM 638 N N . LEU A 1 80 ? 12.350 7.931 -35.207 1.00 90.12 80 LEU A N 1
ATOM 639 C CA . LEU A 1 80 ? 11.418 7.798 -34.086 1.00 90.12 80 LEU A CA 1
ATOM 640 C C . LEU A 1 80 ? 10.899 9.170 -33.635 1.00 90.12 80 LEU A C 1
ATOM 642 O O . LEU A 1 80 ? 9.689 9.361 -33.562 1.00 90.12 80 LEU A O 1
ATOM 646 N N . GLY A 1 81 ? 11.794 10.135 -33.406 1.00 92.25 81 GLY A N 1
ATOM 647 C CA . GLY A 1 81 ? 11.404 11.488 -33.006 1.00 92.25 81 GLY A CA 1
ATOM 648 C C . GLY A 1 81 ? 10.586 12.213 -34.073 1.00 92.25 81 GLY A C 1
ATOM 649 O O . GLY A 1 81 ? 9.599 12.859 -33.738 1.00 92.25 81 GLY A O 1
ATOM 650 N N . PHE A 1 82 ? 10.918 12.047 -35.357 1.00 93.12 82 PHE A N 1
ATOM 651 C CA . PHE A 1 82 ? 10.126 12.607 -36.455 1.00 93.12 82 PHE A CA 1
ATOM 652 C C . PHE A 1 82 ? 8.711 12.019 -36.491 1.00 93.12 82 PHE A C 1
ATOM 654 O O . PHE A 1 82 ? 7.740 12.761 -36.601 1.00 93.12 82 PHE A O 1
ATOM 661 N N . LYS A 1 83 ? 8.572 10.698 -36.319 1.00 93.88 83 LYS A N 1
ATOM 662 C CA . LYS A 1 83 ? 7.260 10.041 -36.244 1.00 93.88 83 LYS A CA 1
ATOM 663 C C . LYS A 1 83 ? 6.428 10.569 -35.069 1.00 93.88 83 LYS A C 1
ATOM 665 O O . LYS A 1 83 ? 5.241 10.837 -35.244 1.00 93.88 83 LYS A O 1
ATOM 670 N N . THR A 1 84 ? 7.041 10.741 -33.898 1.00 91.31 84 THR A N 1
ATOM 671 C CA . THR A 1 84 ? 6.374 11.298 -32.712 1.00 91.31 84 THR A CA 1
ATOM 672 C C . THR A 1 84 ? 5.965 12.757 -32.930 1.00 91.31 84 THR A C 1
ATOM 674 O O . THR A 1 84 ? 4.829 13.127 -32.633 1.00 91.31 84 THR A O 1
ATOM 677 N N . LEU A 1 85 ? 6.822 13.562 -33.558 1.00 92.19 85 LEU A N 1
ATOM 678 C CA . LEU A 1 85 ? 6.510 14.946 -33.907 1.00 92.19 85 LEU A CA 1
ATOM 679 C C . LEU A 1 85 ? 5.349 15.040 -34.911 1.00 92.19 85 LEU A C 1
ATOM 681 O O . LEU A 1 85 ? 4.432 15.833 -34.716 1.00 92.19 85 LEU A O 1
ATOM 685 N N . CYS A 1 86 ? 5.328 14.182 -35.937 1.00 94.00 86 CYS A N 1
ATOM 686 C CA . CYS A 1 86 ? 4.213 14.089 -36.886 1.00 94.00 86 CYS A CA 1
ATOM 687 C C . CYS A 1 86 ? 2.896 13.665 -36.223 1.00 94.00 86 CYS A C 1
ATOM 689 O O . CYS A 1 86 ? 1.829 13.994 -36.730 1.00 94.00 86 CYS A O 1
ATOM 691 N N . SER A 1 87 ? 2.954 12.956 -35.093 1.00 92.31 87 SER A N 1
ATOM 692 C CA . SER A 1 87 ? 1.767 12.616 -34.301 1.00 92.31 87 SER A CA 1
ATOM 693 C C . SER A 1 87 ? 1.266 13.761 -33.407 1.00 92.31 87 SER A C 1
ATOM 695 O O . SER A 1 87 ? 0.299 13.574 -32.673 1.00 92.31 87 SER A O 1
ATOM 697 N N . GLY A 1 88 ? 1.905 14.937 -33.453 1.00 92.44 88 GLY A N 1
ATOM 698 C CA . GLY A 1 88 ? 1.532 16.111 -32.657 1.00 92.44 88 GLY A CA 1
ATOM 699 C C . GLY A 1 88 ? 1.950 16.030 -31.185 1.00 92.44 88 GLY A C 1
ATOM 700 O O . GLY A 1 88 ? 1.465 16.812 -30.372 1.00 92.44 88 GLY A O 1
ATOM 701 N N . LYS A 1 89 ? 2.833 15.088 -30.824 1.00 88.75 89 LYS A N 1
ATOM 702 C CA . LYS A 1 89 ? 3.286 14.864 -29.446 1.00 88.75 89 LYS A CA 1
ATOM 703 C C . LYS A 1 89 ? 4.717 15.362 -29.253 1.00 88.75 89 LYS A C 1
ATOM 705 O O . LYS A 1 89 ? 5.623 14.975 -29.989 1.00 88.75 89 LYS A O 1
ATOM 710 N N . LEU A 1 90 ? 4.929 16.195 -28.237 1.00 89.12 90 LEU A N 1
ATOM 711 C CA . LEU A 1 90 ? 6.249 16.663 -27.799 1.00 89.12 90 LEU A CA 1
ATOM 712 C C . LEU A 1 90 ? 6.704 15.831 -26.596 1.00 89.12 90 LEU A C 1
ATOM 714 O O . LEU A 1 90 ? 6.559 16.234 -25.448 1.00 89.12 90 LEU A O 1
ATOM 718 N N . GLU A 1 91 ? 7.219 14.638 -26.883 1.00 90.12 91 GLU A N 1
ATOM 719 C CA . GLU A 1 91 ? 7.728 13.688 -25.887 1.00 90.12 91 GLU A CA 1
ATOM 720 C C . GLU A 1 91 ? 9.263 13.563 -25.966 1.00 90.12 91 GLU A C 1
ATOM 722 O O . GLU A 1 91 ? 9.907 14.079 -26.885 1.00 90.12 91 GLU A O 1
ATOM 727 N N . VAL A 1 92 ? 9.851 12.812 -25.030 1.00 88.38 92 VAL A N 1
ATOM 728 C CA . VAL A 1 92 ? 11.298 12.523 -24.939 1.00 88.38 92 VAL A CA 1
ATOM 729 C C . VAL A 1 92 ? 11.939 12.100 -26.282 1.00 88.38 92 VAL A C 1
ATOM 731 O O . VAL A 1 92 ? 13.002 12.63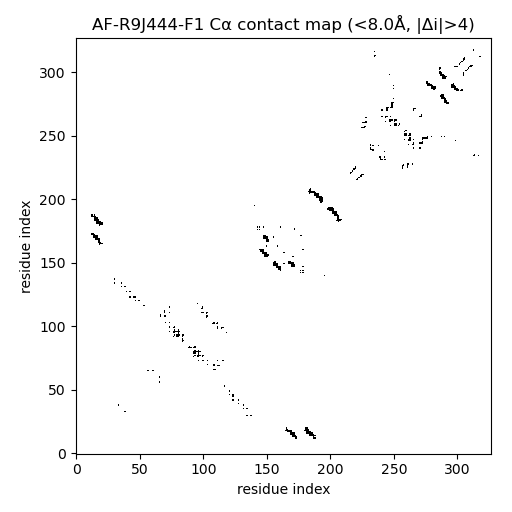3 -26.606 1.00 88.38 92 VAL A O 1
ATOM 734 N N . PRO A 1 93 ? 11.307 11.270 -27.147 1.00 90.62 93 PRO A N 1
ATOM 735 C CA . PRO A 1 93 ? 11.884 10.901 -28.445 1.00 90.62 93 PRO A CA 1
ATOM 736 C C . PRO A 1 93 ? 12.199 12.078 -29.379 1.00 90.62 93 PRO A C 1
ATOM 738 O O . PRO A 1 93 ? 13.107 11.978 -30.205 1.00 90.62 93 PRO A O 1
ATOM 741 N N . VAL A 1 94 ? 11.459 13.188 -29.277 1.00 92.69 94 VAL A N 1
ATOM 742 C CA . VAL A 1 94 ? 11.680 14.389 -30.101 1.00 92.69 94 VAL A CA 1
ATOM 743 C C . VAL A 1 94 ? 12.927 15.142 -29.631 1.00 92.69 94 VAL A C 1
ATOM 745 O O . VAL A 1 94 ? 13.733 15.594 -30.452 1.00 92.69 94 VAL A O 1
ATOM 748 N N . LEU A 1 95 ? 13.125 15.230 -28.313 1.00 91.12 95 LEU A N 1
ATOM 749 C CA . LEU A 1 95 ? 14.317 15.829 -27.712 1.00 91.12 95 LEU A CA 1
ATOM 750 C C . LEU A 1 95 ? 15.572 15.025 -28.079 1.00 91.12 95 LEU A C 1
ATOM 752 O O . LEU A 1 95 ? 16.559 15.593 -28.555 1.00 91.12 95 LEU A O 1
ATOM 756 N N . ASP A 1 96 ? 15.491 13.702 -27.948 1.00 92.75 96 ASP A N 1
ATOM 757 C CA . ASP A 1 96 ? 16.567 12.771 -28.289 1.00 92.75 96 ASP A CA 1
ATOM 758 C C . ASP A 1 96 ? 16.965 12.888 -29.764 1.00 92.75 96 ASP A C 1
ATOM 760 O O . ASP A 1 96 ? 18.147 13.025 -30.095 1.00 92.75 96 ASP A O 1
ATOM 764 N N . ALA A 1 97 ? 15.972 12.883 -30.659 1.00 93.38 97 ALA A N 1
ATOM 765 C CA . ALA A 1 97 ? 16.174 13.039 -32.095 1.00 93.38 97 ALA A CA 1
ATOM 766 C C . ALA A 1 97 ? 16.843 14.371 -32.449 1.00 93.38 97 ALA A C 1
ATOM 768 O O . ALA A 1 97 ? 17.722 14.399 -33.310 1.00 93.38 97 ALA A O 1
ATOM 769 N N . THR A 1 98 ? 16.472 15.456 -31.767 1.00 93.25 98 THR A N 1
ATOM 770 C CA . THR A 1 98 ? 17.058 16.783 -31.992 1.00 93.25 98 THR A CA 1
ATOM 771 C C . THR A 1 98 ? 18.522 16.816 -31.560 1.00 93.25 98 THR A C 1
ATOM 773 O O . THR A 1 98 ? 19.389 17.199 -32.347 1.00 93.25 98 THR A O 1
ATOM 776 N N . ALA A 1 99 ? 18.827 16.358 -30.342 1.00 92.69 99 ALA A N 1
ATOM 777 C CA . ALA A 1 99 ? 20.191 16.336 -29.818 1.00 92.69 99 ALA A CA 1
ATOM 778 C C . ALA A 1 99 ? 21.120 15.458 -30.676 1.00 92.69 99 ALA A C 1
ATOM 780 O O . ALA A 1 99 ? 22.191 15.896 -31.101 1.00 92.69 99 ALA A O 1
ATOM 781 N N . ILE A 1 100 ? 20.683 14.236 -30.996 1.00 94.31 100 ILE A N 1
ATOM 782 C CA . ILE A 1 100 ? 21.448 13.297 -31.825 1.00 94.31 100 ILE A CA 1
ATOM 783 C C . ILE A 1 100 ? 21.574 13.818 -33.263 1.00 94.31 100 ILE A C 1
ATOM 785 O O . ILE A 1 100 ? 22.648 13.711 -33.861 1.00 94.31 100 ILE A O 1
ATOM 789 N N . GLY A 1 101 ? 20.503 14.389 -33.820 1.00 93.50 101 GLY A N 1
ATOM 790 C CA . GLY A 1 101 ? 20.473 14.949 -35.169 1.00 93.50 101 GLY A CA 1
ATOM 791 C C . GLY A 1 101 ? 21.475 16.085 -35.342 1.00 93.50 101 GLY A C 1
ATOM 792 O O . GLY A 1 101 ? 22.297 16.037 -36.256 1.00 93.50 101 GLY A O 1
ATOM 793 N N . VAL A 1 102 ? 21.491 17.048 -34.415 1.00 93.69 102 VAL A N 1
ATOM 794 C CA . VAL A 1 102 ? 22.445 18.169 -34.429 1.00 93.69 102 VAL A CA 1
ATOM 795 C C . VAL A 1 102 ? 23.890 17.675 -34.302 1.00 93.69 102 VAL A C 1
ATOM 797 O O . VAL A 1 102 ? 24.755 18.122 -35.057 1.00 93.69 102 VAL A O 1
ATOM 800 N N . SER A 1 103 ? 24.173 16.732 -33.396 1.00 92.88 103 SER A N 1
ATOM 801 C CA . SER A 1 103 ? 25.523 16.164 -33.255 1.00 92.88 103 SER A CA 1
ATOM 802 C C . SER A 1 103 ? 25.977 15.402 -34.503 1.00 92.88 103 SER A C 1
ATOM 804 O O . SER A 1 103 ? 27.126 15.539 -34.921 1.00 92.88 103 SER A O 1
ATOM 806 N N . THR A 1 104 ? 25.073 14.644 -35.128 1.00 91.88 104 THR A N 1
ATOM 807 C CA . THR A 1 104 ? 25.354 13.899 -36.366 1.00 91.88 104 THR A CA 1
ATOM 808 C C . THR A 1 104 ? 25.615 14.858 -37.532 1.00 91.88 104 THR A C 1
ATOM 810 O O . THR A 1 104 ? 26.561 14.655 -38.289 1.00 91.88 104 THR A O 1
ATOM 813 N N . LEU A 1 105 ? 24.834 15.940 -37.643 1.00 91.75 105 LEU A N 1
ATOM 814 C CA . LEU A 1 105 ? 24.953 16.944 -38.706 1.00 91.75 105 LEU A CA 1
ATOM 815 C C . LEU A 1 105 ? 26.254 17.757 -38.617 1.00 91.75 105 LEU A C 1
ATOM 817 O O . LEU A 1 105 ? 26.817 18.127 -39.641 1.00 91.75 105 LEU A O 1
ATOM 821 N N . ARG A 1 106 ? 26.782 17.974 -37.406 1.00 91.50 106 ARG A N 1
ATOM 822 C CA . ARG A 1 106 ? 28.111 18.581 -37.191 1.00 91.50 106 ARG A CA 1
ATOM 823 C C . ARG A 1 106 ? 29.282 17.639 -37.502 1.00 91.50 106 ARG A C 1
ATOM 825 O O . ARG A 1 106 ? 30.430 18.059 -37.414 1.00 91.50 106 ARG A O 1
ATOM 832 N N . GLY A 1 107 ? 29.015 16.372 -37.820 1.00 87.31 107 GLY A N 1
ATOM 833 C CA . GLY A 1 107 ? 30.049 15.357 -38.031 1.00 87.31 107 GLY A CA 1
ATOM 834 C C . GLY A 1 107 ? 30.671 14.813 -36.739 1.00 87.31 107 GLY A C 1
ATOM 835 O O . GLY A 1 107 ? 31.589 13.993 -36.805 1.00 87.31 107 GLY A O 1
ATOM 836 N N . ASP A 1 108 ? 30.170 15.202 -35.561 1.00 90.62 108 ASP A N 1
ATOM 837 C CA . ASP A 1 108 ? 30.673 14.711 -34.276 1.00 90.62 108 ASP A CA 1
ATOM 838 C C . ASP A 1 108 ? 30.004 13.386 -33.882 1.00 90.62 108 ASP A C 1
ATOM 840 O O . ASP A 1 108 ? 29.136 13.285 -33.006 1.00 90.62 108 ASP A O 1
ATOM 844 N N . MET A 1 109 ? 30.450 12.323 -34.550 1.00 88.31 109 MET A N 1
ATOM 845 C CA . MET A 1 109 ? 29.955 10.966 -34.317 1.00 88.31 109 MET A CA 1
ATOM 846 C C . MET A 1 109 ? 30.373 10.413 -32.946 1.00 88.31 109 MET A C 1
ATOM 848 O O . MET A 1 109 ? 29.750 9.472 -32.444 1.00 88.31 109 MET A O 1
ATOM 852 N N . LYS A 1 110 ? 31.407 10.989 -32.309 1.00 88.44 110 LYS A N 1
ATOM 853 C CA . LYS A 1 110 ? 31.814 10.601 -30.950 1.00 88.44 110 LYS A CA 1
ATOM 854 C C . LYS A 1 110 ? 30.767 11.059 -29.942 1.00 88.44 110 LYS A C 1
ATOM 856 O O . LYS A 1 110 ? 30.327 10.237 -29.135 1.00 88.44 110 LYS A O 1
ATOM 861 N N . MET A 1 111 ? 30.346 12.321 -30.028 1.00 89.56 111 MET A N 1
ATOM 862 C CA . MET A 1 111 ? 29.315 12.886 -29.157 1.00 89.56 111 MET A CA 1
ATOM 863 C C . MET A 1 111 ? 27.944 12.269 -29.425 1.00 89.56 111 MET A C 1
ATOM 865 O O . MET A 1 111 ? 27.291 11.842 -28.475 1.00 89.56 111 MET A O 1
ATOM 869 N N . ALA A 1 112 ? 27.549 12.086 -30.691 1.00 91.69 112 ALA A N 1
ATOM 870 C CA . ALA A 1 112 ? 26.299 11.394 -31.025 1.00 91.69 112 ALA A CA 1
ATOM 871 C C . ALA A 1 112 ? 26.248 9.975 -30.418 1.00 91.69 112 ALA A C 1
ATOM 873 O O . ALA A 1 112 ? 25.253 9.573 -29.812 1.00 91.69 112 ALA A O 1
ATOM 874 N N . GLY A 1 113 ? 27.356 9.226 -30.504 1.00 90.94 113 GLY A N 1
ATOM 875 C CA . GLY A 1 113 ? 27.500 7.904 -29.889 1.00 90.94 113 GLY A CA 1
ATOM 876 C C . GLY A 1 113 ? 27.497 7.900 -28.356 1.00 90.94 113 GLY A C 1
ATOM 877 O O . GLY A 1 113 ? 27.154 6.887 -27.745 1.00 90.94 113 GLY A O 1
ATOM 878 N N . PHE A 1 114 ? 27.904 8.997 -27.716 1.00 90.94 114 PHE A N 1
ATOM 879 C CA . PHE A 1 114 ? 27.832 9.155 -26.264 1.00 90.94 114 PHE A CA 1
ATOM 880 C C . PHE A 1 114 ? 26.413 9.503 -25.801 1.00 90.94 114 PHE A C 1
ATOM 882 O O . PHE A 1 114 ? 25.904 8.846 -24.897 1.00 90.94 114 PHE A O 1
ATOM 889 N N . ILE A 1 115 ? 25.740 10.433 -26.483 1.00 92.44 115 ILE A N 1
ATOM 890 C CA . ILE A 1 115 ? 24.341 10.796 -26.212 1.00 92.44 115 ILE A CA 1
ATOM 891 C C . ILE A 1 115 ? 23.438 9.562 -26.342 1.00 92.44 115 ILE A C 1
ATOM 893 O O . ILE A 1 115 ? 22.728 9.223 -25.402 1.00 92.44 115 ILE A O 1
ATOM 897 N N . MET A 1 116 ? 23.540 8.808 -27.444 1.00 91.44 116 MET A N 1
ATOM 898 C CA . MET A 1 116 ? 22.772 7.564 -27.628 1.00 91.44 116 MET A CA 1
ATOM 899 C C . MET A 1 116 ? 23.030 6.522 -26.527 1.00 91.44 116 MET A C 1
ATOM 901 O O . MET A 1 116 ? 22.135 5.755 -26.171 1.00 91.44 116 MET A O 1
ATOM 905 N N . PHE A 1 117 ? 24.251 6.470 -25.988 1.00 91.81 117 PHE A N 1
ATOM 906 C CA . PHE A 1 117 ? 24.588 5.570 -24.887 1.00 91.81 117 PHE A CA 1
ATOM 907 C C . PHE A 1 117 ? 23.933 6.010 -23.573 1.00 91.81 117 PHE A C 1
ATOM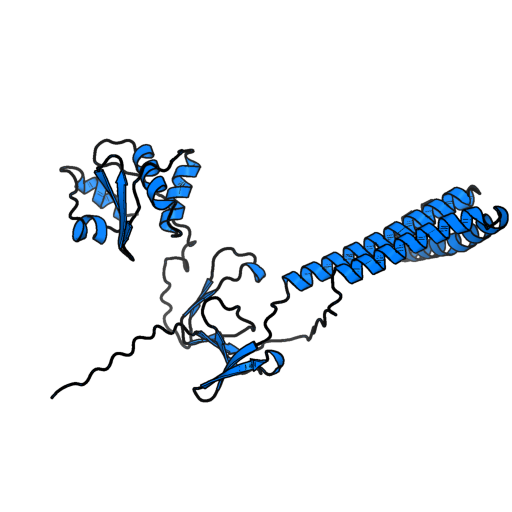 909 O O . PHE A 1 117 ? 23.302 5.179 -22.920 1.00 91.81 117 PHE A O 1
ATOM 916 N N . LEU A 1 118 ? 24.029 7.298 -23.222 1.00 92.25 118 LEU A N 1
ATOM 917 C CA . LEU A 1 118 ? 23.388 7.853 -22.027 1.00 92.25 118 LEU A CA 1
ATOM 918 C C . LEU A 1 118 ? 21.868 7.694 -22.076 1.00 92.25 118 LEU A C 1
ATOM 920 O O . LEU A 1 118 ? 21.285 7.198 -21.119 1.00 92.25 118 LEU A O 1
ATOM 924 N N . LEU A 1 119 ? 21.238 8.007 -23.210 1.00 90.62 119 LEU A N 1
ATOM 925 C CA . LEU A 1 119 ? 19.800 7.795 -23.412 1.00 90.62 119 LEU A CA 1
ATOM 926 C C . LEU A 1 119 ? 19.425 6.313 -23.306 1.00 90.62 119 LEU A C 1
ATOM 928 O O . LEU A 1 119 ? 18.414 5.948 -22.711 1.00 90.62 119 LEU A O 1
ATOM 932 N N . GLY A 1 120 ? 20.280 5.424 -23.816 1.00 89.06 120 GLY A N 1
ATOM 933 C CA . GLY A 1 120 ? 20.109 3.984 -23.663 1.00 89.06 120 GLY A CA 1
ATOM 934 C C . GLY A 1 120 ? 20.199 3.497 -22.211 1.00 89.06 120 GLY A C 1
ATOM 935 O O . GLY A 1 120 ? 19.562 2.492 -21.886 1.00 89.06 120 GLY A O 1
ATOM 936 N N . ILE A 1 121 ? 20.986 4.158 -21.360 1.00 93.12 121 ILE A N 1
ATOM 937 C CA . ILE A 1 121 ? 21.020 3.912 -19.911 1.00 93.12 121 ILE A CA 1
ATOM 938 C C . ILE A 1 121 ? 19.770 4.496 -19.249 1.00 93.12 121 ILE A C 1
ATOM 940 O O . ILE A 1 121 ? 19.122 3.791 -18.480 1.00 93.12 121 ILE A O 1
ATOM 944 N N . GLY A 1 122 ? 19.396 5.730 -19.599 1.00 91.75 122 GLY A N 1
ATOM 945 C CA . GLY A 1 122 ? 18.196 6.404 -19.101 1.00 91.75 122 GLY A CA 1
ATOM 946 C C . GLY A 1 122 ? 16.938 5.563 -19.303 1.00 91.75 122 GLY A C 1
ATOM 947 O O . GLY A 1 122 ? 16.252 5.266 -18.334 1.00 91.75 122 GLY A O 1
ATOM 948 N N . GLY A 1 123 ? 16.713 5.047 -20.514 1.00 89.88 123 GLY A N 1
ATOM 949 C CA . GLY A 1 123 ? 15.562 4.180 -20.786 1.00 89.88 123 GLY A CA 1
ATOM 950 C C . GLY A 1 123 ? 15.570 2.855 -20.007 1.00 89.88 123 GLY A C 1
ATOM 951 O O . GLY A 1 123 ? 14.511 2.323 -19.694 1.00 89.88 123 GLY A O 1
ATOM 952 N N . LEU A 1 124 ? 16.745 2.311 -19.648 1.00 90.88 124 LEU A N 1
ATOM 953 C CA . LEU A 1 124 ? 16.815 1.135 -18.764 1.00 90.88 124 LEU A CA 1
ATOM 954 C C . LEU A 1 124 ? 16.458 1.487 -17.316 1.00 90.88 124 LEU A C 1
ATOM 956 O O . LEU A 1 124 ? 15.778 0.701 -16.660 1.00 90.88 124 LEU A O 1
ATOM 960 N N . LEU A 1 125 ? 16.935 2.632 -16.824 1.00 91.62 125 LEU A N 1
ATOM 961 C CA . LEU A 1 125 ? 16.618 3.141 -15.488 1.00 91.62 125 LEU A CA 1
ATOM 962 C C . LEU A 1 125 ? 15.133 3.478 -15.363 1.00 91.62 125 LEU A C 1
ATOM 964 O O . LEU A 1 125 ? 14.526 3.144 -14.351 1.00 91.62 125 LEU A O 1
ATOM 968 N N . GLU A 1 126 ? 14.548 4.091 -16.389 1.00 91.00 126 GLU A N 1
ATOM 969 C CA . GLU A 1 126 ? 13.120 4.398 -16.457 1.00 91.00 126 GLU A CA 1
ATOM 970 C C . GLU A 1 126 ? 12.285 3.114 -16.414 1.00 91.00 126 GLU A C 1
ATOM 972 O O . GLU A 1 126 ? 11.418 2.969 -15.554 1.00 91.00 126 GLU A O 1
ATOM 977 N N . GLU A 1 127 ? 12.606 2.131 -17.265 1.00 90.00 127 GLU A N 1
ATOM 978 C CA . GLU A 1 127 ? 11.902 0.845 -17.287 1.00 90.00 127 GLU A CA 1
ATOM 979 C C . GLU A 1 127 ? 12.030 0.102 -15.943 1.00 90.00 127 GLU A C 1
ATOM 981 O O . GLU A 1 127 ? 11.054 -0.474 -15.456 1.00 90.00 127 GLU A O 1
ATOM 986 N N . TRP A 1 128 ? 13.219 0.125 -15.327 1.00 90.94 128 TRP A N 1
ATOM 987 C CA . TRP A 1 128 ? 13.450 -0.444 -13.997 1.00 90.94 128 TRP A CA 1
ATOM 988 C C . TRP A 1 128 ? 12.619 0.258 -12.927 1.00 90.94 128 TRP A C 1
ATOM 990 O O . TRP A 1 128 ? 11.927 -0.415 -12.168 1.00 90.94 128 TRP A O 1
ATOM 1000 N N . THR A 1 129 ? 12.663 1.592 -12.885 1.00 91.94 129 THR A N 1
ATOM 1001 C CA . THR A 1 129 ? 11.951 2.405 -11.891 1.00 91.94 129 THR A CA 1
ATOM 1002 C C . THR A 1 129 ? 10.455 2.159 -11.996 1.00 91.94 129 THR A C 1
ATOM 1004 O O . THR A 1 129 ? 9.829 1.815 -11.000 1.00 91.94 129 THR A O 1
ATOM 1007 N N . HIS A 1 130 ? 9.900 2.206 -13.209 1.00 89.94 130 HIS A N 1
ATOM 1008 C CA . HIS A 1 130 ? 8.486 1.932 -13.437 1.00 89.94 130 HIS A CA 1
ATOM 1009 C C . HIS A 1 130 ? 8.095 0.527 -12.959 1.00 89.94 130 HIS A C 1
ATOM 1011 O O . HIS A 1 130 ? 7.158 0.369 -12.178 1.00 89.94 130 HIS A O 1
ATOM 1017 N N . LYS A 1 131 ? 8.830 -0.514 -13.378 1.00 88.00 131 LYS A N 1
ATOM 1018 C CA . LYS A 1 131 ? 8.522 -1.898 -12.975 1.00 88.00 131 LYS A CA 1
ATOM 1019 C C . LYS A 1 131 ? 8.670 -2.125 -11.476 1.00 88.00 131 LYS A C 1
ATOM 1021 O O . LYS A 1 131 ? 7.862 -2.844 -10.897 1.00 88.00 131 LYS A O 1
ATOM 1026 N N . LYS A 1 132 ? 9.683 -1.522 -10.856 1.00 87.62 132 LYS A N 1
ATOM 1027 C CA . LYS A 1 132 ? 9.905 -1.601 -9.415 1.00 87.62 132 LYS A CA 1
ATOM 1028 C C . LYS A 1 132 ? 8.766 -0.931 -8.650 1.00 87.62 132 LYS A C 1
ATOM 1030 O O . LYS A 1 132 ? 8.199 -1.569 -7.775 1.00 87.62 132 LYS A O 1
ATOM 1035 N N . SER A 1 133 ? 8.389 0.293 -9.019 1.00 88.75 133 SER A N 1
ATOM 1036 C CA . SER A 1 133 ? 7.287 1.023 -8.384 1.00 88.75 133 SER A CA 1
ATOM 1037 C C . SER A 1 133 ? 5.965 0.268 -8.480 1.00 88.75 133 SER A C 1
ATOM 1039 O O . SER A 1 133 ? 5.285 0.109 -7.472 1.00 88.75 133 SER A O 1
ATOM 1041 N N . VAL A 1 134 ? 5.626 -0.256 -9.663 1.00 85.94 134 VAL A N 1
ATOM 1042 C CA . VAL A 1 134 ? 4.408 -1.061 -9.843 1.00 85.94 134 VAL A CA 1
ATOM 1043 C C . VAL A 1 134 ? 4.464 -2.340 -9.005 1.00 85.94 134 VAL A C 1
ATOM 1045 O O . VAL A 1 134 ? 3.477 -2.693 -8.368 1.00 85.94 134 VAL A O 1
ATOM 1048 N N . GLY A 1 135 ? 5.609 -3.028 -8.972 1.00 82.81 135 GLY A N 1
ATOM 1049 C CA . GLY A 1 135 ? 5.771 -4.257 -8.195 1.00 82.81 135 GLY A CA 1
ATOM 1050 C C . GLY A 1 135 ? 5.702 -4.040 -6.681 1.00 82.81 135 GLY A C 1
ATOM 1051 O O . GLY A 1 135 ? 5.090 -4.840 -5.978 1.00 82.81 135 GLY A O 1
ATOM 1052 N N . ASP A 1 136 ? 6.305 -2.964 -6.177 1.00 82.06 136 ASP A N 1
ATOM 1053 C CA . ASP A 1 136 ? 6.267 -2.623 -4.754 1.00 82.06 136 ASP A CA 1
ATOM 1054 C C . ASP A 1 136 ? 4.857 -2.185 -4.335 1.00 82.06 136 ASP A C 1
ATOM 1056 O O . ASP A 1 136 ? 4.359 -2.663 -3.317 1.00 82.06 136 ASP A O 1
ATOM 1060 N N . LEU A 1 137 ? 4.166 -1.390 -5.163 1.00 81.56 137 LEU A N 1
ATOM 1061 C CA . LEU A 1 137 ? 2.759 -1.048 -4.946 1.00 81.56 137 LEU A CA 1
ATOM 1062 C C . LEU A 1 137 ? 1.880 -2.304 -4.918 1.00 81.56 137 LEU A C 1
ATOM 1064 O O . LEU A 1 137 ? 1.118 -2.502 -3.975 1.00 81.56 137 LEU A O 1
ATOM 1068 N N . ALA A 1 138 ? 2.023 -3.186 -5.909 1.00 78.75 138 ALA A N 1
ATOM 1069 C CA . ALA A 1 138 ? 1.252 -4.422 -5.978 1.00 78.75 138 ALA A CA 1
ATOM 1070 C C . ALA A 1 138 ? 1.477 -5.317 -4.749 1.00 78.75 138 ALA A C 1
ATOM 1072 O O . ALA A 1 138 ? 0.527 -5.909 -4.247 1.00 78.75 138 ALA A O 1
ATOM 1073 N N . ARG A 1 139 ? 2.707 -5.379 -4.221 1.00 72.38 139 ARG A N 1
ATOM 1074 C CA . ARG A 1 139 ? 3.023 -6.128 -2.994 1.00 72.38 139 ARG A CA 1
ATOM 1075 C C . ARG A 1 139 ? 2.399 -5.498 -1.748 1.00 72.38 139 ARG A C 1
ATOM 1077 O O . ARG A 1 139 ? 1.934 -6.223 -0.877 1.00 72.38 139 ARG A O 1
ATOM 1084 N N . SER A 1 140 ? 2.379 -4.169 -1.661 1.00 71.12 140 SER A N 1
ATOM 1085 C CA . SER A 1 140 ? 1.688 -3.454 -0.582 1.00 71.12 140 SER A CA 1
ATOM 1086 C C . SER A 1 140 ? 0.168 -3.625 -0.644 1.00 71.12 140 SER A C 1
ATOM 1088 O O . SER A 1 140 ? -0.482 -3.602 0.395 1.00 71.12 140 SER A O 1
ATOM 1090 N N . MET A 1 141 ? -0.390 -3.826 -1.840 1.00 66.44 141 MET A N 1
ATOM 1091 C CA . MET A 1 141 ? -1.820 -4.071 -2.051 1.00 66.44 141 MET A CA 1
ATOM 1092 C C . MET A 1 141 ? -2.211 -5.553 -1.937 1.00 66.44 141 MET A C 1
ATOM 1094 O O . MET A 1 141 ? -3.379 -5.858 -1.708 1.00 66.44 141 MET A O 1
ATOM 1098 N N . SER A 1 142 ? -1.271 -6.490 -2.098 1.00 66.19 142 SER A N 1
ATOM 1099 C CA . SER A 1 142 ? -1.564 -7.920 -1.999 1.00 66.19 142 SER A CA 1
ATOM 1100 C C . SER A 1 142 ? -1.756 -8.330 -0.539 1.00 66.19 142 SER A C 1
ATOM 1102 O O . SER A 1 142 ? -0.796 -8.408 0.232 1.00 66.19 142 SER A O 1
ATOM 1104 N N . LEU A 1 143 ? -2.993 -8.646 -0.164 1.00 64.06 143 LEU A N 1
ATOM 1105 C CA . LEU A 1 143 ? -3.288 -9.331 1.088 1.00 64.06 143 LEU A CA 1
ATOM 1106 C C . LEU A 1 143 ? -2.823 -10.783 0.955 1.00 64.06 143 LEU A C 1
ATOM 1108 O O . LEU A 1 143 ? -3.428 -11.573 0.235 1.00 64.06 143 LEU A O 1
ATOM 1112 N N . ASN A 1 144 ? -1.719 -11.138 1.614 1.00 65.38 144 ASN A N 1
ATOM 1113 C CA . ASN A 1 144 ? -1.141 -12.480 1.528 1.00 65.38 144 ASN A CA 1
ATOM 1114 C C . ASN A 1 144 ? -1.929 -13.480 2.398 1.00 65.38 144 ASN A C 1
ATOM 1116 O O . ASN A 1 144 ? -1.439 -13.975 3.413 1.00 65.38 144 ASN A O 1
ATOM 1120 N N . ILE A 1 145 ? -3.189 -13.724 2.035 1.00 69.44 145 ILE A N 1
ATOM 1121 C CA . ILE A 1 145 ? -4.103 -14.625 2.739 1.00 69.44 145 ILE A CA 1
ATOM 1122 C C . ILE A 1 145 ? -4.301 -15.852 1.859 1.00 69.44 145 ILE A C 1
ATOM 1124 O O . ILE A 1 145 ? -4.816 -15.761 0.751 1.00 69.44 145 ILE A O 1
ATOM 1128 N N . SER A 1 146 ? -3.886 -17.015 2.353 1.00 74.44 146 SER A N 1
ATOM 1129 C CA . SER A 1 146 ? -4.018 -18.280 1.621 1.00 74.44 146 SER A CA 1
ATOM 1130 C C . SER A 1 146 ? -5.200 -19.126 2.090 1.00 74.44 146 SER A C 1
ATOM 1132 O O . SER A 1 146 ? -5.685 -19.968 1.336 1.00 74.44 146 SER A O 1
ATOM 1134 N N . LYS A 1 147 ? -5.676 -18.918 3.325 1.00 83.50 147 LYS A N 1
ATOM 1135 C CA . LYS A 1 147 ? -6.720 -19.736 3.950 1.00 83.50 147 LYS A CA 1
ATOM 1136 C C . LYS A 1 147 ? -7.730 -18.887 4.701 1.00 83.50 147 LYS A C 1
ATOM 1138 O O . LYS A 1 147 ? -7.368 -17.892 5.322 1.00 83.50 147 LYS A O 1
ATOM 1143 N N . VAL A 1 148 ? -8.977 -19.339 4.680 1.00 87.38 148 VAL A N 1
ATOM 1144 C CA . VAL A 1 148 ? -10.118 -18.697 5.334 1.00 87.38 148 VAL A CA 1
ATOM 1145 C C . VAL A 1 148 ? -10.997 -19.738 6.010 1.00 87.38 148 VAL A C 1
ATOM 1147 O O . VAL A 1 148 ? -11.013 -20.902 5.611 1.00 87.38 148 VAL A O 1
ATOM 1150 N N . TRP A 1 149 ? -11.725 -19.333 7.046 1.00 88.38 149 TRP A N 1
ATOM 1151 C CA . TRP A 1 149 ? -12.697 -20.197 7.707 1.00 88.38 149 TRP A CA 1
ATOM 1152 C C . TRP A 1 149 ? -14.032 -20.089 6.977 1.00 88.38 149 TRP A C 1
ATOM 1154 O O . TRP A 1 149 ? -14.689 -19.058 7.047 1.00 88.38 149 TRP A O 1
ATOM 1164 N N . LEU A 1 150 ? -14.414 -21.144 6.266 1.00 89.75 150 LEU A N 1
ATOM 1165 C CA . LEU A 1 150 ? -15.720 -21.286 5.634 1.00 89.75 150 LEU A CA 1
ATOM 1166 C C . LEU A 1 150 ? -16.704 -21.863 6.656 1.00 89.75 150 LEU A C 1
ATOM 1168 O O . LEU A 1 1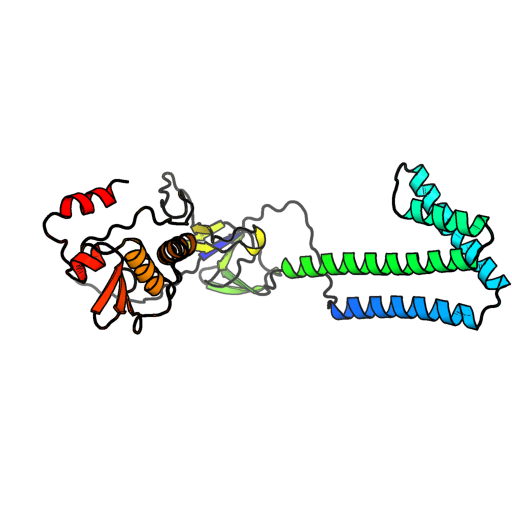50 ? -16.438 -22.912 7.242 1.00 89.75 150 LEU A O 1
ATOM 1172 N N . HIS A 1 151 ? -17.839 -21.210 6.855 1.00 85.94 151 HIS A N 1
ATOM 1173 C CA . HIS A 1 151 ? -18.960 -21.735 7.617 1.00 85.94 151 HIS A CA 1
ATOM 1174 C C . HIS A 1 151 ? -19.919 -22.464 6.672 1.00 85.94 151 HIS A C 1
ATOM 1176 O O . HIS A 1 151 ? -20.468 -21.882 5.739 1.00 85.94 151 HIS A O 1
ATOM 1182 N N . ARG A 1 152 ? -20.111 -23.769 6.882 1.00 85.25 152 ARG A N 1
ATOM 1183 C CA . ARG A 1 152 ? -21.072 -24.570 6.112 1.00 85.25 152 ARG A CA 1
ATOM 1184 C C . ARG A 1 152 ? -21.732 -25.592 7.029 1.00 85.25 152 ARG A C 1
ATOM 1186 O O . ARG A 1 152 ? -21.045 -26.332 7.727 1.00 85.25 152 ARG A O 1
ATOM 1193 N N . ASN A 1 153 ? -23.065 -25.653 7.010 1.00 81.50 153 ASN A N 1
ATOM 1194 C CA . ASN A 1 153 ? -23.863 -26.603 7.798 1.00 81.50 153 ASN A CA 1
ATOM 1195 C C . ASN A 1 153 ? -23.541 -26.592 9.311 1.00 81.50 153 ASN A C 1
ATOM 1197 O O . ASN A 1 153 ? -23.485 -27.647 9.941 1.00 81.50 153 ASN A O 1
ATOM 1201 N N . GLY A 1 154 ? -23.295 -25.412 9.892 1.00 80.06 154 GLY A N 1
ATOM 1202 C CA . GLY A 1 154 ? -22.996 -25.269 11.324 1.00 80.06 154 GLY A CA 1
ATOM 1203 C C . GLY A 1 154 ? -21.570 -25.659 11.733 1.00 80.06 154 GLY A C 1
ATOM 1204 O O . GLY A 1 154 ? -21.294 -25.776 12.926 1.00 80.06 154 GLY A O 1
ATOM 1205 N N . GLN A 1 155 ? -20.663 -25.891 10.777 1.00 84.25 155 GLN A N 1
ATOM 1206 C CA . GLN A 1 155 ? -19.251 -26.182 11.037 1.00 84.25 155 GLN A CA 1
ATOM 1207 C C . GLN A 1 155 ? -18.329 -25.168 10.355 1.00 84.25 155 GLN A C 1
ATOM 1209 O O . GLN A 1 155 ? -18.605 -24.700 9.252 1.00 84.25 155 GLN A O 1
ATOM 1214 N N . GLU A 1 156 ? -17.206 -24.865 11.013 1.00 87.81 156 GLU A N 1
ATOM 1215 C CA . GLU A 1 156 ? -16.126 -24.028 10.480 1.00 87.81 156 GLU A CA 1
ATOM 1216 C C . GLU A 1 156 ? -15.037 -24.911 9.851 1.00 87.81 156 GLU A C 1
ATOM 1218 O O . GLU A 1 156 ? -14.391 -25.701 10.542 1.00 87.81 156 GLU A O 1
ATOM 1223 N N . ILE A 1 157 ? -14.802 -24.761 8.548 1.00 90.94 157 ILE A N 1
ATOM 1224 C CA . ILE A 1 157 ? -13.817 -25.525 7.777 1.00 90.94 157 ILE A CA 1
ATOM 1225 C C . ILE A 1 157 ? -12.788 -24.560 7.190 1.00 90.94 157 ILE A C 1
ATOM 1227 O O . ILE A 1 157 ? -13.125 -23.657 6.427 1.00 90.94 157 ILE A O 1
ATOM 1231 N N . MET A 1 158 ? -11.510 -24.762 7.504 1.00 89.69 158 MET A N 1
ATOM 1232 C CA . MET A 1 158 ? -10.438 -23.963 6.914 1.00 89.69 158 MET A CA 1
ATOM 1233 C C . MET A 1 158 ? -10.214 -24.372 5.451 1.00 89.69 158 MET A C 1
ATOM 1235 O O . MET A 1 158 ? -9.765 -25.483 5.175 1.00 89.69 158 MET A O 1
ATOM 1239 N N . THR A 1 159 ? -10.504 -23.460 4.527 1.00 88.50 159 THR A N 1
ATOM 1240 C CA . THR A 1 159 ? -10.501 -23.680 3.074 1.00 88.50 159 THR A CA 1
ATOM 1241 C C . THR A 1 159 ? -9.591 -22.661 2.381 1.00 88.50 159 THR A C 1
ATOM 1243 O O . THR A 1 159 ? -9.276 -21.612 2.946 1.00 88.50 159 THR A O 1
ATOM 1246 N N . SER A 1 160 ? -9.111 -22.978 1.177 1.00 87.94 160 SER A N 1
ATOM 1247 C CA . SER A 1 160 ? -8.336 -22.041 0.358 1.00 87.94 160 SER A CA 1
ATOM 1248 C C . SER A 1 160 ? -9.203 -20.871 -0.108 1.00 87.94 160 SER A C 1
ATOM 1250 O O . SER A 1 160 ? -10.375 -21.055 -0.427 1.00 87.94 160 SER A O 1
ATOM 1252 N N . VAL A 1 161 ? -8.611 -19.680 -0.225 1.00 84.44 161 VAL A N 1
ATOM 1253 C CA . VAL A 1 161 ? -9.273 -18.482 -0.784 1.00 84.44 161 VAL A CA 1
ATOM 1254 C C . VAL A 1 161 ? -9.794 -18.733 -2.207 1.00 84.44 161 VAL A C 1
ATOM 1256 O O . VAL A 1 161 ? -10.822 -18.189 -2.592 1.00 84.44 161 VAL A O 1
ATOM 1259 N N . LEU A 1 162 ? -9.121 -19.596 -2.976 1.00 84.38 162 LEU A N 1
ATOM 1260 C CA . LEU A 1 162 ? -9.496 -19.925 -4.358 1.00 84.38 162 LEU A CA 1
ATOM 1261 C C . LEU A 1 162 ? -10.767 -20.779 -4.473 1.00 84.38 162 LEU A C 1
ATOM 1263 O O . LEU A 1 162 ? -11.386 -20.799 -5.535 1.00 84.38 162 LEU A O 1
ATOM 1267 N N . ASP A 1 163 ? -11.149 -21.481 -3.406 1.00 84.69 163 ASP A N 1
ATOM 1268 C CA . ASP A 1 163 ? -12.288 -22.406 -3.418 1.00 84.69 163 ASP A CA 1
ATOM 1269 C C . ASP A 1 163 ? -13.590 -21.750 -2.917 1.00 84.69 163 ASP A C 1
ATOM 1271 O O . ASP A 1 163 ? -14.651 -22.380 -2.954 1.00 84.69 163 ASP A O 1
ATOM 1275 N N . ILE A 1 164 ? -13.521 -20.493 -2.458 1.00 85.50 164 ILE A N 1
ATOM 1276 C CA . ILE A 1 164 ? -14.666 -19.715 -1.970 1.00 85.50 164 ILE A CA 1
ATOM 1277 C C . ILE A 1 164 ? -15.518 -19.225 -3.137 1.00 85.50 164 ILE A C 1
ATOM 1279 O O . ILE A 1 164 ? -15.011 -18.704 -4.132 1.00 85.50 164 ILE A O 1
ATOM 1283 N N . LYS A 1 165 ? -16.837 -19.363 -3.000 1.00 86.38 165 LYS A N 1
ATOM 1284 C CA . LYS A 1 165 ? -17.824 -18.925 -3.989 1.00 86.38 165 LYS A CA 1
ATOM 1285 C C . LYS A 1 165 ? -18.716 -17.821 -3.431 1.00 86.38 165 LYS A C 1
ATOM 1287 O O . LYS A 1 165 ? -18.849 -17.633 -2.227 1.00 86.38 165 LYS A O 1
ATOM 1292 N N . ILE A 1 166 ? -19.361 -17.092 -4.341 1.00 82.06 166 ILE A N 1
ATOM 1293 C CA . ILE A 1 166 ? -20.381 -16.095 -3.993 1.00 82.06 166 ILE A CA 1
ATOM 1294 C C . ILE A 1 166 ? -21.498 -16.787 -3.205 1.00 82.06 166 ILE A C 1
ATOM 1296 O O . ILE A 1 166 ? -21.986 -17.834 -3.631 1.00 82.06 166 ILE A O 1
ATOM 1300 N N . GLY A 1 167 ? -21.896 -16.196 -2.080 1.00 80.56 167 GLY A N 1
ATOM 1301 C CA . GLY A 1 167 ? -22.901 -16.750 -1.175 1.00 80.56 167 GLY A CA 1
ATOM 1302 C C . GLY A 1 167 ? -22.361 -17.716 -0.119 1.00 80.56 167 GLY A C 1
ATOM 1303 O O . GLY A 1 167 ? -23.128 -18.122 0.748 1.00 80.56 167 GLY A O 1
ATOM 1304 N N . ASP A 1 168 ? -21.073 -18.069 -0.147 1.00 84.88 168 ASP A N 1
ATOM 1305 C CA . ASP A 1 168 ? -20.458 -18.772 0.977 1.00 84.88 168 ASP A CA 1
ATOM 1306 C C . ASP A 1 168 ? -20.365 -17.840 2.203 1.00 84.88 168 ASP A C 1
ATOM 1308 O O . ASP A 1 168 ? -20.099 -16.636 2.092 1.00 84.88 168 ASP A O 1
ATOM 1312 N N . GLU A 1 169 ? -20.576 -18.417 3.385 1.00 86.94 169 GLU A N 1
ATOM 1313 C CA . GLU A 1 169 ? -20.433 -17.727 4.664 1.00 86.94 169 GLU A CA 1
ATOM 1314 C C . GLU A 1 169 ? -19.012 -17.915 5.183 1.00 86.94 169 GLU A C 1
ATOM 1316 O O . GLU A 1 169 ? -18.540 -19.041 5.325 1.00 86.94 169 GLU A O 1
ATOM 1321 N N . ILE A 1 170 ? -18.317 -16.828 5.495 1.00 87.62 170 ILE A N 1
ATOM 1322 C CA . ILE A 1 170 ? -16.960 -16.888 6.041 1.00 87.62 170 ILE A CA 1
ATOM 1323 C C . ILE A 1 170 ? -16.933 -16.355 7.467 1.00 87.62 170 ILE A C 1
ATOM 1325 O O . ILE A 1 170 ? -17.629 -15.398 7.806 1.00 87.62 170 ILE A O 1
ATOM 1329 N N . VAL A 1 171 ? -16.090 -16.958 8.301 1.00 87.06 171 VAL A N 1
ATOM 1330 C CA . VAL A 1 171 ? -15.867 -16.523 9.679 1.00 87.06 171 VAL A CA 1
ATOM 1331 C C . VAL A 1 171 ? -14.556 -15.763 9.757 1.00 87.06 171 VAL A C 1
ATOM 1333 O O . VAL A 1 171 ? -13.479 -16.317 9.519 1.00 87.06 171 VAL A O 1
ATOM 1336 N N . VAL A 1 172 ? -14.639 -14.495 10.147 1.00 85.00 172 VAL A N 1
ATOM 1337 C CA . VAL A 1 172 ? -13.460 -13.671 10.416 1.00 85.00 172 VAL A CA 1
ATOM 1338 C C . VAL A 1 172 ? -13.325 -13.494 11.923 1.00 85.00 172 VAL A C 1
ATOM 1340 O O . VAL A 1 172 ? -14.243 -13.043 12.608 1.00 85.00 172 VAL A O 1
ATOM 1343 N N . ARG A 1 173 ? -12.164 -13.885 12.455 1.00 81.62 173 ARG A N 1
ATOM 1344 C CA . ARG A 1 173 ? -11.831 -13.740 13.879 1.00 81.62 173 ARG A CA 1
ATOM 1345 C C . ARG A 1 173 ? -11.032 -12.462 14.106 1.00 81.62 173 ARG A C 1
ATOM 1347 O O . ARG A 1 173 ? -10.290 -12.038 13.220 1.00 81.62 173 ARG A O 1
ATOM 1354 N N . MET A 1 174 ? -11.114 -11.913 15.316 1.00 78.06 174 MET A N 1
ATOM 1355 C CA . MET A 1 174 ? -10.355 -10.728 15.732 1.00 78.06 174 MET A CA 1
ATOM 1356 C C . MET A 1 174 ? -8.865 -10.832 15.367 1.00 78.06 174 MET A C 1
ATOM 1358 O O . MET A 1 174 ? -8.249 -11.887 15.522 1.00 78.06 174 MET A O 1
ATOM 1362 N N . GLY A 1 175 ? -8.302 -9.731 14.866 1.00 77.00 175 GLY A N 1
ATOM 1363 C CA . GLY A 1 175 ? -6.902 -9.650 14.441 1.00 77.00 175 GLY A CA 1
ATOM 1364 C C . GLY A 1 175 ? -6.594 -10.271 13.072 1.00 77.00 175 GLY A C 1
ATOM 1365 O O . GLY A 1 175 ? -5.466 -10.139 12.606 1.00 77.00 175 GLY A O 1
ATOM 1366 N N . ASN A 1 176 ? -7.565 -10.913 12.410 1.00 79.88 176 ASN A N 1
ATOM 1367 C CA . ASN A 1 176 ? -7.397 -11.401 11.041 1.00 79.88 176 ASN A CA 1
ATOM 1368 C C . ASN A 1 176 ? -7.911 -10.386 10.023 1.00 79.88 176 ASN A C 1
ATOM 1370 O O . ASN A 1 176 ? -8.821 -9.604 10.293 1.00 79.88 176 ASN A O 1
ATOM 1374 N N 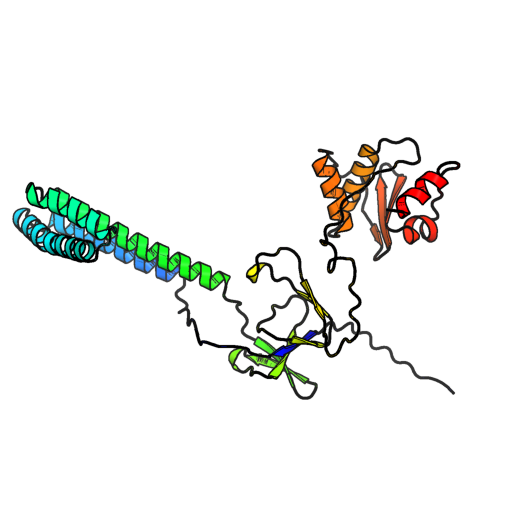. VAL A 1 177 ? -7.325 -10.434 8.832 1.00 81.25 177 VAL A N 1
ATOM 1375 C CA . VAL A 1 177 ? -7.730 -9.592 7.710 1.00 81.25 177 VAL A CA 1
ATOM 1376 C C . VAL A 1 177 ? -8.991 -10.162 7.060 1.00 81.25 177 VAL A C 1
ATOM 1378 O O . VAL A 1 177 ? -9.125 -11.377 6.916 1.00 81.25 177 VAL A O 1
ATOM 1381 N N . VAL A 1 178 ? -9.897 -9.276 6.644 1.00 85.12 178 VAL A N 1
ATOM 1382 C CA . VAL A 1 178 ? -11.076 -9.624 5.845 1.00 85.12 178 VAL A CA 1
ATOM 1383 C C . VAL A 1 178 ? -10.629 -9.838 4.385 1.00 85.12 178 VAL A C 1
ATOM 1385 O O . VAL A 1 178 ? -10.146 -8.888 3.773 1.00 85.12 178 VAL A O 1
ATOM 1388 N N . PRO A 1 179 ? -10.730 -11.057 3.821 1.00 80.69 179 PRO A N 1
ATOM 1389 C CA . PRO A 1 179 ? -10.143 -11.385 2.516 1.00 80.69 179 PRO A CA 1
ATOM 1390 C C . PRO A 1 179 ? -11.039 -11.063 1.314 1.00 80.69 179 PRO A C 1
ATOM 1392 O O . PRO A 1 179 ? -10.549 -11.038 0.188 1.00 80.69 179 PRO A O 1
ATOM 1395 N N . PHE A 1 180 ? -12.338 -10.862 1.539 1.00 82.19 180 PHE A N 1
ATOM 1396 C CA . PHE A 1 180 ? -13.336 -10.654 0.494 1.00 82.19 180 PHE A CA 1
ATOM 1397 C C . PHE A 1 180 ? -14.300 -9.543 0.890 1.00 82.19 180 PHE A C 1
ATOM 1399 O O . PHE A 1 180 ? -14.582 -9.357 2.075 1.00 82.19 180 PHE A O 1
ATOM 1406 N N . ASP A 1 181 ? -14.871 -8.878 -0.108 1.00 82.88 181 ASP A N 1
ATOM 1407 C CA . ASP A 1 181 ? -16.000 -7.981 0.103 1.00 82.88 181 ASP A CA 1
ATOM 1408 C C . ASP A 1 181 ? -17.260 -8.787 0.443 1.00 82.88 181 ASP A C 1
ATOM 1410 O O . ASP A 1 181 ? -17.549 -9.825 -0.159 1.00 82.88 181 ASP A O 1
ATOM 1414 N N . GLY A 1 182 ? -18.034 -8.310 1.414 1.00 82.12 182 GLY A N 1
ATOM 1415 C CA . GLY A 1 182 ? -19.261 -8.970 1.833 1.00 82.12 182 GLY A CA 1
ATOM 1416 C C . GLY A 1 182 ? -20.058 -8.153 2.840 1.00 82.12 182 GLY A C 1
ATOM 1417 O O . GLY A 1 182 ? -19.647 -7.076 3.275 1.00 82.12 182 GLY A O 1
ATOM 1418 N N . VAL A 1 183 ? -21.216 -8.685 3.206 1.00 80.94 183 VAL A N 1
ATOM 1419 C CA . VAL A 1 183 ? -22.120 -8.126 4.210 1.00 80.94 183 VAL A CA 1
ATOM 1420 C C . VAL A 1 183 ? -21.994 -8.903 5.509 1.00 80.94 183 VAL A C 1
ATOM 1422 O O . VAL A 1 183 ? -21.883 -10.127 5.502 1.00 80.94 183 VAL A O 1
ATOM 1425 N N . VAL A 1 184 ? -22.016 -8.196 6.636 1.00 83.81 184 VAL A N 1
ATOM 1426 C CA . VAL A 1 184 ? -22.023 -8.834 7.954 1.00 83.81 184 VAL A CA 1
ATOM 1427 C C . VAL A 1 184 ? -23.389 -9.485 8.175 1.00 83.81 184 VAL A C 1
ATOM 1429 O O . VAL A 1 184 ? -24.400 -8.792 8.183 1.00 83.81 184 VAL A O 1
ATOM 1432 N N . LEU A 1 185 ? -23.419 -10.810 8.327 1.00 81.62 185 LEU A N 1
ATOM 1433 C CA . LEU A 1 185 ? -24.622 -11.582 8.651 1.00 81.62 185 LEU A CA 1
ATOM 1434 C C . LEU A 1 185 ? -24.869 -11.660 10.153 1.00 81.62 185 LEU A C 1
ATOM 1436 O O . LEU A 1 185 ? -26.012 -11.618 10.597 1.00 81.62 185 LEU A O 1
ATOM 1440 N N . SER A 1 186 ? -23.807 -11.814 10.941 1.00 76.19 186 SER A N 1
ATOM 1441 C CA . SER A 1 186 ? -23.908 -11.892 12.394 1.00 76.19 186 SER A CA 1
ATOM 1442 C C . SER A 1 186 ? -22.630 -11.417 13.071 1.00 76.19 186 SER A C 1
ATOM 1444 O O . SER A 1 186 ? -21.540 -11.481 12.497 1.00 76.19 186 SER A O 1
ATOM 1446 N N . GLY A 1 187 ? -22.783 -10.941 14.306 1.00 77.38 187 GLY A N 1
ATOM 1447 C CA . GLY A 1 187 ? -21.705 -10.353 15.092 1.00 77.38 187 GLY A CA 1
ATOM 1448 C C . GLY A 1 187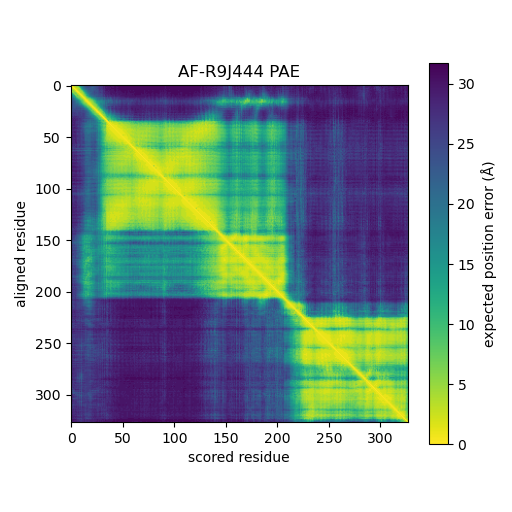 ? -21.470 -8.874 14.791 1.00 77.38 187 GLY A C 1
ATOM 1449 O O . GLY A 1 187 ? -22.080 -8.274 13.903 1.00 77.38 187 GLY A O 1
ATOM 1450 N N . GLU A 1 188 ? -20.562 -8.300 15.568 1.00 79.88 188 GLU A N 1
ATOM 1451 C CA . GLU A 1 188 ? -20.141 -6.908 15.472 1.00 79.88 188 GLU A CA 1
ATOM 1452 C C . GLU A 1 188 ? -18.625 -6.798 15.657 1.00 79.88 188 GLU A C 1
ATOM 1454 O O . GLU A 1 188 ? -17.986 -7.665 16.265 1.00 79.88 188 GLU A O 1
ATOM 1459 N N . GLY A 1 189 ? -18.029 -5.736 15.119 1.00 76.75 189 GLY A N 1
ATOM 1460 C CA . GLY A 1 189 ? -16.609 -5.483 15.307 1.00 76.75 189 GLY A CA 1
ATOM 1461 C C . GLY A 1 189 ? -16.103 -4.203 14.658 1.00 76.75 189 GLY A C 1
ATOM 1462 O O . GLY A 1 189 ? -16.697 -3.659 13.728 1.00 76.75 189 GLY A O 1
ATOM 1463 N N . MET A 1 190 ? -14.953 -3.746 15.149 1.00 79.38 190 MET A N 1
ATOM 1464 C CA . MET A 1 190 ? -14.197 -2.638 14.567 1.00 79.38 190 MET A CA 1
ATOM 1465 C C . MET A 1 190 ? -13.264 -3.172 13.480 1.00 79.38 190 MET A C 1
ATOM 1467 O O . MET A 1 190 ? -12.435 -4.045 13.743 1.00 79.38 190 MET A O 1
ATOM 1471 N N . VAL A 1 191 ? -13.370 -2.630 12.268 1.00 81.00 191 VAL A N 1
ATOM 1472 C CA . VAL A 1 191 ? -12.547 -3.027 11.122 1.00 81.00 191 VAL A CA 1
ATOM 1473 C C . VAL A 1 191 ? -11.626 -1.876 10.742 1.00 81.00 191 VAL A C 1
ATOM 1475 O O . VAL A 1 191 ? -12.079 -0.782 10.410 1.00 81.00 191 VAL A O 1
ATOM 1478 N N . ASN A 1 192 ? -10.318 -2.120 10.779 1.00 83.06 192 ASN A N 1
ATOM 1479 C CA . ASN A 1 192 ? -9.333 -1.163 10.292 1.00 83.06 192 ASN A CA 1
ATOM 1480 C C . ASN A 1 192 ? -9.249 -1.247 8.760 1.00 83.06 192 ASN A C 1
ATOM 1482 O O . ASN A 1 192 ? -8.870 -2.286 8.221 1.00 83.06 192 ASN A O 1
ATOM 1486 N N . GLN A 1 193 ? -9.595 -0.153 8.081 1.00 81.81 193 GLN A N 1
ATOM 1487 C CA . GLN A 1 193 ? -9.557 -0.040 6.621 1.00 81.81 193 GLN A CA 1
ATOM 1488 C C . GLN A 1 193 ? -8.431 0.884 6.124 1.00 81.81 193 GLN A C 1
ATOM 1490 O O . GLN A 1 193 ? -8.333 1.123 4.923 1.00 81.81 193 GLN A O 1
ATOM 1495 N N . ALA A 1 194 ? -7.530 1.339 7.007 1.00 81.38 194 ALA A N 1
ATOM 1496 C CA . ALA A 1 194 ? -6.488 2.323 6.704 1.00 81.38 194 ALA A CA 1
ATOM 1497 C C . ALA A 1 194 ? -5.585 1.931 5.528 1.00 81.38 194 ALA A C 1
ATOM 1499 O O . ALA A 1 194 ? -5.144 2.793 4.774 1.00 81.38 194 ALA A O 1
ATOM 1500 N N . SER A 1 195 ? -5.318 0.635 5.342 1.00 75.31 195 SER A N 1
ATOM 1501 C CA . SER A 1 195 ? -4.497 0.140 4.231 1.00 75.31 195 SER A CA 1
ATOM 1502 C C . SER A 1 195 ? -5.165 0.271 2.858 1.00 75.31 195 SER A C 1
ATOM 1504 O O . SER A 1 195 ? -4.464 0.228 1.851 1.00 75.31 195 SER A O 1
ATOM 1506 N N . LEU A 1 196 ? -6.493 0.417 2.808 1.00 75.94 196 LEU A N 1
ATOM 1507 C CA . LEU A 1 196 ? -7.277 0.510 1.574 1.00 75.94 196 LEU A CA 1
ATOM 1508 C C . LEU A 1 196 ? -7.884 1.904 1.375 1.00 75.94 196 LEU A C 1
ATOM 1510 O O . LEU A 1 196 ? -7.845 2.424 0.265 1.00 75.94 196 LEU A O 1
ATOM 1514 N N . THR A 1 197 ? -8.428 2.513 2.432 1.00 76.25 197 THR A N 1
ATOM 1515 C CA . THR A 1 197 ? -9.099 3.823 2.373 1.00 76.25 197 THR A CA 1
ATOM 1516 C C . THR A 1 197 ? -8.184 4.982 2.765 1.00 76.25 197 THR A C 1
ATOM 1518 O O . THR A 1 197 ? -8.475 6.128 2.437 1.00 76.25 197 THR A O 1
ATOM 1521 N N . GLY A 1 198 ? -7.073 4.713 3.461 1.00 79.94 198 GLY A N 1
ATOM 1522 C CA . GLY A 1 198 ? -6.210 5.746 4.044 1.00 79.94 198 GLY A CA 1
ATOM 1523 C C . GLY A 1 198 ? -6.764 6.376 5.328 1.00 79.94 198 GLY A C 1
ATOM 1524 O O . GLY A 1 198 ? -6.098 7.214 5.934 1.00 79.94 198 GLY A O 1
ATOM 1525 N N . GLU A 1 199 ? -7.953 5.971 5.773 1.00 79.31 199 GLU A N 1
ATOM 1526 C CA . GLU A 1 199 ? -8.578 6.482 6.991 1.00 79.31 199 GLU A CA 1
ATOM 1527 C C . GLU A 1 199 ? -7.985 5.792 8.223 1.00 79.31 199 GLU A C 1
ATOM 1529 O O . GLU A 1 199 ? -7.988 4.569 8.334 1.00 79.31 199 GLU A O 1
ATOM 1534 N N . SER A 1 200 ? -7.459 6.574 9.168 1.00 74.81 200 SER A N 1
ATOM 1535 C CA . SER A 1 200 ? -6.771 6.041 10.352 1.00 74.81 200 SER A CA 1
ATOM 1536 C C . SER A 1 200 ? -7.712 5.491 11.428 1.00 74.81 200 SER A C 1
ATOM 1538 O O . SER A 1 200 ? -7.279 4.713 12.281 1.00 74.81 200 SER A O 1
ATOM 1540 N N . ALA A 1 201 ? -8.985 5.890 11.408 1.00 79.75 201 ALA A N 1
ATOM 1541 C CA . ALA A 1 201 ? -9.996 5.411 12.339 1.00 79.75 201 ALA A CA 1
ATOM 1542 C C . ALA A 1 201 ? -10.561 4.060 11.878 1.00 79.75 201 ALA A C 1
ATOM 1544 O O . ALA A 1 201 ? -10.860 3.858 10.704 1.00 79.75 201 ALA A O 1
ATOM 1545 N N . ALA A 1 202 ? -10.725 3.127 12.817 1.00 76.31 202 ALA A N 1
ATOM 1546 C CA . ALA A 1 202 ? -11.423 1.881 12.536 1.00 76.31 202 ALA A CA 1
ATOM 1547 C C . ALA A 1 202 ? -12.934 2.137 12.420 1.00 76.31 202 ALA A C 1
ATOM 1549 O O . ALA A 1 202 ? -13.493 2.932 13.174 1.00 76.31 202 ALA A O 1
ATOM 1550 N N . VAL A 1 203 ? -13.585 1.440 11.492 1.00 76.00 203 VAL A N 1
ATOM 1551 C CA . VAL A 1 203 ? -15.014 1.596 11.201 1.00 76.00 203 VAL A CA 1
ATOM 1552 C C . VAL A 1 203 ? -15.790 0.464 11.865 1.00 76.00 203 VAL A C 1
ATOM 1554 O O . VAL A 1 203 ? -15.437 -0.708 11.705 1.00 76.00 203 VAL A O 1
ATOM 1557 N N . PHE A 1 204 ? -16.855 0.801 12.589 1.00 77.81 204 PHE A N 1
ATOM 1558 C CA . PHE A 1 204 ? -17.747 -0.182 13.199 1.00 77.81 204 PHE A CA 1
ATOM 1559 C C . PHE A 1 204 ? -18.596 -0.892 12.133 1.00 77.81 204 PHE A C 1
ATOM 1561 O O . PHE A 1 204 ? -19.153 -0.257 11.232 1.00 77.81 204 PHE A O 1
ATOM 1568 N N . LYS A 1 205 ? -18.686 -2.222 12.213 1.00 79.19 205 LYS A N 1
ATOM 1569 C CA . LYS A 1 205 ? -19.506 -3.066 11.334 1.00 79.19 205 LYS A CA 1
ATOM 1570 C C . LYS A 1 205 ? -20.383 -3.984 12.184 1.00 79.19 205 LYS A C 1
ATOM 1572 O O . LYS A 1 205 ? -19.866 -4.685 13.048 1.00 79.19 205 LYS A O 1
ATOM 1577 N N . GLN A 1 206 ? -21.680 -4.021 11.883 1.00 77.12 206 GLN A N 1
ATOM 1578 C CA . GLN A 1 206 ? -22.650 -4.952 12.470 1.00 77.12 206 GLN A CA 1
ATOM 1579 C C . GLN A 1 206 ? -23.593 -5.491 11.391 1.00 77.12 206 GLN A C 1
ATOM 1581 O O . GLN A 1 206 ? -23.719 -4.896 10.316 1.00 77.12 206 GLN A O 1
ATOM 1586 N N . ALA A 1 207 ? -24.295 -6.579 11.695 1.00 73.12 207 ALA A N 1
ATOM 1587 C CA . ALA A 1 207 ? -25.375 -7.076 10.853 1.00 73.12 207 ALA A CA 1
ATOM 1588 C C . ALA A 1 207 ? -26.579 -6.114 10.875 1.00 73.12 207 ALA A C 1
ATOM 1590 O O . ALA A 1 207 ? -27.352 -6.101 11.828 1.00 73.12 207 ALA A O 1
ATOM 1591 N N . LEU A 1 208 ? -26.747 -5.299 9.826 1.00 61.06 208 LEU A N 1
ATOM 1592 C CA . LEU A 1 208 ? -28.003 -4.587 9.558 1.00 61.06 208 LEU A CA 1
ATOM 1593 C C . LEU A 1 208 ? -28.851 -5.428 8.600 1.00 61.06 208 LEU A C 1
ATOM 1595 O O . LEU A 1 208 ? -28.876 -5.180 7.396 1.00 61.06 208 LEU A O 1
ATOM 1599 N N . ALA A 1 209 ? -29.538 -6.435 9.125 1.00 49.56 209 ALA A N 1
ATOM 1600 C CA . ALA A 1 209 ? -30.625 -7.081 8.405 1.00 49.56 209 ALA A CA 1
ATOM 1601 C C . ALA A 1 209 ? -31.943 -6.568 9.009 1.00 49.56 209 ALA A C 1
ATOM 1603 O O . ALA A 1 209 ? -32.243 -6.881 10.153 1.00 49.56 209 ALA A O 1
ATOM 1604 N N . GLU A 1 210 ? -32.683 -5.744 8.255 1.00 48.00 210 GLU A N 1
ATOM 1605 C CA . GLU A 1 210 ? -34.062 -5.288 8.556 1.00 48.00 210 GLU A CA 1
ATOM 1606 C C . GLU A 1 210 ? -34.260 -4.263 9.697 1.00 48.00 210 GLU A C 1
ATOM 1608 O O . GLU A 1 210 ? -35.195 -4.364 10.487 1.00 48.00 210 GLU A O 1
ATOM 1613 N N . ALA A 1 211 ? -33.429 -3.223 9.792 1.00 51.56 211 ALA A N 1
ATOM 1614 C CA . ALA A 1 211 ? -33.681 -2.151 10.761 1.00 51.56 211 ALA A CA 1
ATOM 1615 C C . ALA A 1 211 ? -34.662 -1.089 10.209 1.00 51.56 211 ALA A C 1
ATOM 1617 O O . ALA A 1 211 ? -34.257 -0.224 9.436 1.00 51.56 211 ALA A O 1
ATOM 1618 N N . ASP A 1 212 ? -35.929 -1.105 10.650 1.00 43.16 212 ASP A N 1
ATOM 1619 C CA . ASP A 1 212 ? -36.899 -0.007 10.420 1.00 43.16 212 ASP A CA 1
ATOM 1620 C C . ASP A 1 212 ? -36.563 1.254 11.238 1.00 43.16 212 ASP A C 1
ATOM 1622 O O . ASP A 1 212 ? -36.977 2.369 10.924 1.00 43.16 212 ASP A O 1
ATOM 1626 N N . THR A 1 213 ? -35.821 1.076 12.330 1.00 45.16 213 THR A N 1
ATOM 1627 C CA . THR A 1 213 ? -35.369 2.137 13.230 1.00 45.16 213 THR A CA 1
ATOM 1628 C C . THR A 1 213 ? -33.865 2.017 13.399 1.00 45.16 213 THR A C 1
ATOM 1630 O O . THR A 1 213 ? -33.362 0.989 13.846 1.00 45.16 213 THR A O 1
ATOM 1633 N N . ILE A 1 214 ? -33.148 3.082 13.050 1.00 54.47 214 ILE A N 1
ATOM 1634 C CA . ILE A 1 214 ? -31.699 3.170 13.214 1.00 54.47 214 ILE A CA 1
ATOM 1635 C C . ILE A 1 214 ? -31.428 4.008 14.459 1.00 54.47 214 ILE A C 1
ATOM 1637 O O . ILE A 1 214 ? -31.690 5.210 14.481 1.00 54.47 214 ILE A O 1
ATOM 1641 N N . VAL A 1 215 ? -30.910 3.363 15.502 1.00 61.62 215 VAL A N 1
ATOM 1642 C CA . VAL A 1 215 ? -30.371 4.050 16.676 1.00 61.62 215 VAL A CA 1
ATOM 1643 C C . VAL A 1 215 ? -28.887 4.250 16.422 1.00 61.62 215 VAL A C 1
ATOM 1645 O O . VAL A 1 215 ? -28.113 3.296 16.415 1.00 61.62 215 VAL A O 1
ATOM 1648 N N . PHE A 1 216 ? -28.503 5.491 16.152 1.00 52.81 216 PHE A N 1
ATOM 1649 C CA . PHE A 1 216 ? -27.101 5.846 16.017 1.00 52.81 216 PHE A CA 1
ATOM 1650 C C . PHE A 1 216 ? -26.473 5.963 17.404 1.00 52.81 216 PHE A C 1
ATOM 1652 O O . PHE A 1 216 ? -26.944 6.746 18.231 1.00 52.81 216 PHE A O 1
ATOM 1659 N N . ASP A 1 217 ? -25.388 5.227 17.641 1.00 60.62 217 ASP A N 1
ATOM 1660 C CA . ASP A 1 217 ? -24.507 5.543 18.758 1.00 60.62 217 ASP A CA 1
ATOM 1661 C C . ASP A 1 217 ? -23.806 6.876 18.462 1.00 60.62 217 ASP A C 1
ATOM 1663 O O . ASP A 1 217 ? -23.203 7.062 17.402 1.00 60.62 217 ASP A O 1
ATOM 1667 N N . LYS A 1 218 ? -23.917 7.841 19.381 1.00 55.28 218 LYS A N 1
ATOM 1668 C CA . LYS A 1 218 ? -23.348 9.184 19.202 1.00 55.28 218 LYS A CA 1
ATOM 1669 C C . LYS A 1 218 ? -21.841 9.085 18.964 1.00 55.28 218 LYS A C 1
ATOM 1671 O O . LYS A 1 218 ? -21.320 9.746 18.064 1.00 55.28 218 LYS A O 1
ATOM 1676 N N . THR A 1 219 ? -21.166 8.229 19.729 1.00 50.62 219 THR A N 1
ATOM 1677 C CA . THR A 1 219 ? -19.704 8.175 19.781 1.00 50.62 219 THR A CA 1
ATOM 1678 C C . THR A 1 219 ? -19.144 7.433 18.572 1.00 50.62 219 THR A C 1
A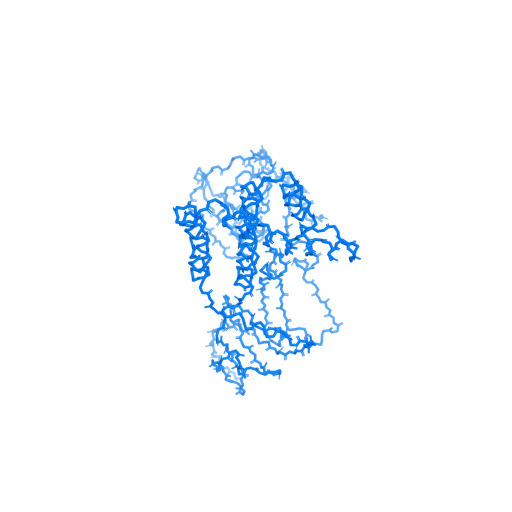TOM 1680 O O . THR A 1 219 ? -19.259 6.219 18.457 1.00 50.62 219 THR A O 1
ATOM 1683 N N . GLY A 1 220 ? -18.517 8.165 17.650 1.00 50.91 220 GLY A N 1
ATOM 1684 C CA . GLY A 1 220 ? -17.832 7.586 16.491 1.00 50.91 220 GLY A CA 1
ATOM 1685 C C . GLY A 1 220 ? -18.723 7.138 15.331 1.00 50.91 220 GLY A C 1
ATOM 1686 O O . GLY A 1 220 ? -18.184 6.671 14.330 1.00 50.91 220 GLY A O 1
ATOM 1687 N N . THR A 1 221 ? -20.045 7.332 15.425 1.00 53.28 221 THR A N 1
ATOM 1688 C CA . THR A 1 221 ? -20.959 7.217 14.272 1.00 53.28 221 THR A CA 1
ATOM 1689 C C . THR A 1 221 ? -21.494 8.581 13.830 1.00 53.28 221 THR A C 1
ATOM 1691 O O . THR A 1 221 ? -21.474 8.878 12.640 1.00 53.28 221 THR A O 1
ATOM 1694 N N . LEU A 1 222 ? -21.946 9.431 14.762 1.00 52.16 222 LEU A N 1
ATOM 1695 C CA . LEU A 1 222 ? -22.430 10.787 14.443 1.00 52.16 222 LEU A CA 1
ATOM 1696 C C . LEU A 1 222 ? -21.404 11.882 14.733 1.00 52.16 222 LEU A C 1
ATOM 1698 O O . LEU A 1 222 ? -21.430 12.930 14.091 1.00 52.16 222 LEU A O 1
ATOM 1702 N N . THR A 1 223 ? -20.519 11.662 15.701 1.00 57.34 223 THR A N 1
ATOM 1703 C CA . THR A 1 223 ? -19.432 12.588 16.018 1.00 57.34 223 THR A CA 1
ATOM 1704 C C . THR A 1 223 ? -18.118 12.046 15.481 1.00 57.34 223 THR A C 1
ATOM 1706 O O . THR A 1 223 ? -17.896 10.832 15.482 1.00 57.34 223 THR A O 1
ATOM 1709 N N . GLU A 1 224 ? -17.197 12.933 15.092 1.00 58.56 224 GLU A N 1
ATOM 1710 C CA . GLU A 1 224 ? -15.799 12.525 14.966 1.00 58.56 224 GLU A CA 1
ATOM 1711 C C . GLU A 1 224 ? -15.382 11.882 16.297 1.00 58.56 224 GLU A C 1
ATOM 1713 O O . GLU A 1 224 ? -15.596 12.455 17.366 1.00 58.56 224 GLU A O 1
ATOM 1718 N N . ALA A 1 225 ? -14.850 10.656 16.257 1.00 59.56 225 ALA A N 1
ATOM 1719 C CA . ALA A 1 225 ? -14.451 9.875 17.435 1.00 59.56 225 ALA A CA 1
ATOM 1720 C C . ALA A 1 225 ? -13.187 10.438 18.123 1.00 59.56 225 ALA A C 1
ATOM 1722 O O . ALA A 1 225 ? -12.306 9.690 18.550 1.00 59.56 225 ALA A O 1
ATOM 1723 N N . LYS A 1 226 ? -13.067 11.765 18.174 1.00 72.00 226 LYS A N 1
ATOM 1724 C CA . LYS A 1 226 ? -11.970 12.526 18.757 1.00 72.00 226 LYS A CA 1
ATOM 1725 C C . LYS A 1 226 ? -12.556 13.446 19.826 1.00 72.00 226 LYS A C 1
ATOM 1727 O O . LYS A 1 226 ? -12.907 14.583 19.513 1.00 72.00 226 LYS A O 1
ATOM 1732 N N . PRO A 1 227 ? -12.736 12.955 21.064 1.00 77.25 227 PRO A N 1
ATOM 1733 C CA . PRO A 1 227 ? -13.073 13.844 22.162 1.00 77.25 227 PRO A CA 1
ATOM 1734 C C . PRO A 1 227 ? -11.990 14.921 22.277 1.00 77.25 227 PRO A C 1
ATOM 1736 O O . PRO A 1 227 ? -10.815 14.663 22.020 1.00 77.25 227 PRO A O 1
ATOM 1739 N N . VAL A 1 228 ? -12.399 16.131 22.636 1.00 83.75 228 VAL A N 1
ATOM 1740 C CA . VAL A 1 228 ? -11.503 17.256 22.909 1.00 83.75 228 VAL A CA 1
ATOM 1741 C C . VAL A 1 228 ? -11.783 17.748 24.318 1.00 83.75 228 VAL A C 1
ATOM 1743 O O . VAL A 1 228 ? -12.924 17.701 24.780 1.00 83.75 228 VAL A O 1
ATOM 1746 N N . VAL A 1 229 ? -10.744 18.191 25.020 1.00 88.25 229 VAL A N 1
ATOM 1747 C CA . VAL A 1 229 ? -10.914 18.805 26.339 1.00 88.25 229 VAL A CA 1
ATOM 1748 C C . VAL A 1 229 ? -11.595 20.158 26.144 1.00 88.25 229 VAL A C 1
ATOM 1750 O O . VAL A 1 229 ? -11.013 21.051 25.533 1.00 88.25 229 VAL A O 1
ATOM 1753 N N . ALA A 1 230 ? -12.828 20.287 26.633 1.00 86.50 230 ALA A N 1
ATOM 1754 C CA . ALA A 1 230 ? -13.599 21.526 26.540 1.00 86.50 230 ALA A CA 1
ATOM 1755 C C . ALA A 1 230 ? -13.196 22.530 27.629 1.00 86.50 230 ALA A C 1
ATOM 1757 O O . ALA A 1 230 ? -12.951 23.696 27.331 1.00 86.50 230 ALA A O 1
ATOM 1758 N N . ASP A 1 231 ? -13.078 22.065 28.875 1.00 84.50 231 ASP A N 1
ATOM 1759 C CA . ASP A 1 231 ? -12.751 22.907 30.024 1.00 84.50 231 ASP A CA 1
ATOM 1760 C C . ASP A 1 231 ? -11.949 22.131 31.085 1.00 84.50 231 ASP A C 1
ATOM 1762 O O . ASP A 1 231 ? -12.005 20.899 31.156 1.00 84.50 231 ASP A O 1
ATOM 1766 N N . VAL A 1 232 ? -11.185 22.853 31.909 1.00 87.94 232 VAL A N 1
ATOM 1767 C CA . VAL A 1 232 ? -10.393 22.315 33.023 1.00 87.94 232 VAL A CA 1
ATOM 1768 C C . VAL A 1 232 ? -10.634 23.175 34.262 1.00 87.94 232 VAL A C 1
ATOM 1770 O O . VAL A 1 232 ? -10.090 24.271 34.388 1.00 87.94 232 VAL A O 1
ATOM 1773 N N . LEU A 1 233 ? -11.429 22.662 35.206 1.00 85.06 233 LEU A N 1
ATOM 1774 C CA . LEU A 1 233 ? -11.851 23.406 36.395 1.00 85.06 233 LEU A CA 1
ATOM 1775 C C . LEU A 1 233 ? -11.255 22.832 37.694 1.00 85.06 233 LEU A C 1
ATOM 1777 O O . LEU A 1 233 ? -11.643 21.747 38.129 1.00 85.06 233 LEU A O 1
ATOM 1781 N N . PRO A 1 234 ? -10.352 23.564 38.368 1.00 85.31 234 PRO A N 1
ATOM 1782 C CA . PRO A 1 234 ? -9.839 23.185 39.679 1.00 85.31 234 PRO A CA 1
ATOM 1783 C C . PRO A 1 234 ? -10.790 23.619 40.810 1.00 85.31 234 PRO A C 1
ATOM 1785 O O . PRO A 1 234 ? -11.193 24.780 40.896 1.00 85.31 234 PRO A O 1
ATOM 1788 N N . PHE A 1 235 ? -11.107 22.699 41.729 1.00 80.44 235 PHE A N 1
ATOM 1789 C CA . PHE A 1 235 ? -12.010 22.958 42.867 1.00 80.44 235 PHE A CA 1
ATOM 1790 C C . PHE A 1 235 ? -11.308 23.410 44.158 1.00 80.44 235 PHE A C 1
ATOM 1792 O O . PHE A 1 235 ? -11.938 24.031 45.009 1.00 80.44 235 PHE A O 1
ATOM 1799 N N . LEU A 1 236 ? -10.011 23.125 44.312 1.00 77.69 236 LEU A N 1
ATOM 1800 C CA . LEU A 1 236 ? -9.234 23.406 45.532 1.00 77.69 236 LEU A CA 1
ATOM 1801 C C . LEU A 1 236 ? -8.238 24.569 45.362 1.00 77.69 236 LEU A C 1
ATOM 1803 O O . LEU A 1 236 ? -7.230 24.628 46.059 1.00 77.69 236 LEU A O 1
ATOM 1807 N N . GLY A 1 237 ? -8.503 25.488 44.426 1.00 70.19 237 GLY A N 1
ATOM 1808 C CA . GLY A 1 237 ? -7.665 26.676 44.201 1.00 70.19 237 GLY A CA 1
ATOM 1809 C C . GLY A 1 237 ? -6.317 26.410 43.518 1.00 70.19 237 GLY A C 1
ATOM 1810 O O . GLY A 1 237 ? -5.430 27.252 43.605 1.00 70.19 237 GLY A O 1
ATOM 1811 N N . GLY A 1 238 ? -6.150 25.253 42.868 1.00 74.94 238 GLY A N 1
ATOM 1812 C CA . GLY A 1 238 ? -4.989 24.961 42.019 1.00 74.94 238 GLY A CA 1
ATOM 1813 C C . GLY A 1 238 ? -5.088 25.617 40.639 1.00 74.94 238 GLY A C 1
ATOM 1814 O O . GLY A 1 238 ? -6.165 26.050 40.234 1.00 74.94 238 GLY A O 1
ATOM 1815 N N . GLU A 1 239 ? -3.978 25.655 39.904 1.00 86.00 239 GLU A N 1
ATOM 1816 C CA . GLU A 1 239 ? -3.956 26.163 38.528 1.00 86.00 239 GLU A CA 1
ATOM 1817 C C . GLU A 1 239 ? -4.525 25.116 37.547 1.00 86.00 239 GLU A C 1
ATOM 1819 O O . GLU A 1 239 ? -4.145 23.940 37.625 1.00 86.00 239 GLU A O 1
ATOM 1824 N N . PRO A 1 240 ? -5.396 25.500 36.589 1.00 87.12 240 PRO A N 1
ATOM 1825 C CA . PRO A 1 240 ? -5.957 24.577 35.596 1.00 87.12 240 PRO A CA 1
ATOM 1826 C C . PRO A 1 240 ? -4.893 23.795 34.819 1.00 87.12 240 PRO A C 1
ATOM 1828 O O . PRO A 1 240 ? -5.050 22.606 34.550 1.00 87.12 240 PRO A O 1
ATOM 1831 N N . ASP A 1 241 ? -3.778 24.447 34.492 1.00 90.12 241 ASP A N 1
ATOM 1832 C CA . ASP A 1 241 ? -2.690 23.827 33.738 1.00 90.12 241 ASP A CA 1
ATOM 1833 C C . ASP A 1 241 ? -1.940 22.775 34.567 1.00 90.12 241 ASP A C 1
ATOM 1835 O O . ASP A 1 241 ? -1.501 21.762 34.025 1.00 90.12 241 ASP A O 1
ATOM 1839 N N . GLU A 1 242 ? -1.843 22.945 35.888 1.00 86.31 242 GLU A N 1
ATOM 1840 C CA . GLU A 1 242 ? -1.252 21.931 36.763 1.00 86.31 242 GLU A CA 1
ATOM 1841 C C . GLU A 1 242 ? -2.153 20.695 36.883 1.00 86.31 242 GLU A C 1
ATOM 1843 O O . GLU A 1 242 ? -1.657 19.561 36.869 1.00 86.31 242 GLU A O 1
ATOM 1848 N N . LEU A 1 243 ? -3.472 20.902 36.931 1.00 89.06 243 LEU A N 1
ATOM 1849 C CA . LEU A 1 243 ? -4.453 19.820 36.911 1.00 89.06 243 LEU A CA 1
ATOM 1850 C C . LEU A 1 243 ? -4.388 19.043 35.588 1.00 89.06 243 LEU A C 1
ATOM 1852 O O . LEU A 1 243 ? -4.299 17.815 35.606 1.00 89.06 243 LEU A O 1
ATOM 1856 N N . LEU A 1 244 ? -4.355 19.747 34.452 1.00 90.88 244 LEU A N 1
ATOM 1857 C CA . LEU A 1 244 ? -4.237 19.135 33.126 1.00 90.88 244 LEU A CA 1
ATOM 1858 C C . LEU A 1 244 ? -2.910 18.385 32.956 1.00 90.88 244 LEU A C 1
ATOM 1860 O O . LEU A 1 244 ? -2.901 17.265 32.453 1.00 90.88 244 LEU A O 1
ATOM 1864 N N . ARG A 1 245 ? -1.798 18.966 33.421 1.00 89.25 245 ARG A N 1
ATOM 1865 C CA . ARG A 1 245 ? -0.475 18.322 33.419 1.00 89.25 245 ARG A CA 1
ATOM 1866 C C . ARG A 1 245 ? -0.486 17.024 34.221 1.00 89.25 245 ARG A C 1
ATOM 1868 O O . ARG A 1 245 ? 0.065 16.019 33.781 1.00 89.25 245 ARG A O 1
ATOM 1875 N N . THR A 1 246 ? -1.121 17.043 35.391 1.00 87.62 246 THR A N 1
ATOM 1876 C CA . THR A 1 246 ? -1.261 15.855 36.238 1.00 87.62 246 THR A CA 1
ATOM 1877 C C . THR A 1 246 ? -2.116 14.800 35.543 1.00 87.62 246 THR A C 1
ATOM 1879 O O . THR A 1 246 ? -1.716 13.643 35.486 1.00 87.62 246 THR A O 1
ATOM 1882 N N . ALA A 1 247 ? -3.245 15.194 34.949 1.00 89.50 247 ALA A N 1
ATOM 1883 C CA . ALA A 1 247 ? -4.116 14.279 34.220 1.00 89.50 247 ALA A CA 1
ATOM 1884 C C . ALA A 1 247 ? -3.411 13.630 33.017 1.00 89.50 247 ALA A C 1
ATOM 1886 O O . ALA A 1 247 ? -3.453 12.412 32.873 1.00 89.50 247 ALA A O 1
ATOM 1887 N N . ALA A 1 248 ? -2.691 14.418 32.212 1.00 89.88 248 ALA A N 1
ATOM 1888 C CA . ALA A 1 248 ? -1.913 13.921 31.079 1.00 89.88 248 ALA A CA 1
ATOM 1889 C C . ALA A 1 248 ? -0.823 12.930 31.510 1.00 89.88 248 ALA A C 1
ATOM 1891 O O . ALA A 1 248 ? -0.669 11.893 30.875 1.00 89.88 248 ALA A O 1
ATOM 1892 N N . CYS A 1 249 ? -0.138 13.201 32.627 1.00 88.88 249 CYS A N 1
ATOM 1893 C CA . CYS A 1 249 ? 0.871 12.299 33.186 1.00 88.88 249 CYS A CA 1
ATOM 1894 C C . CYS A 1 249 ? 0.305 10.900 33.487 1.00 88.88 249 CYS A C 1
ATOM 1896 O O . CYS A 1 249 ? 0.970 9.915 33.200 1.00 88.88 249 CYS A O 1
ATOM 1898 N N . LEU A 1 250 ? -0.915 10.797 34.034 1.00 86.69 250 LEU A N 1
ATOM 1899 C CA . LEU A 1 250 ? -1.548 9.494 34.289 1.00 86.69 250 LEU A CA 1
ATOM 1900 C C . LEU A 1 250 ? -2.117 8.839 33.018 1.00 86.69 250 LEU A C 1
ATOM 1902 O O . LEU A 1 250 ? -2.135 7.614 32.921 1.00 86.69 250 LEU A O 1
ATOM 1906 N N . GLU A 1 251 ? -2.637 9.636 32.085 1.00 86.94 251 GLU A N 1
ATOM 1907 C CA . GLU A 1 251 ? -3.339 9.161 30.885 1.00 86.94 251 GLU A CA 1
ATOM 1908 C C . GLU A 1 251 ? -2.387 8.741 29.748 1.00 86.94 251 GLU A C 1
ATOM 1910 O O . GLU A 1 251 ? -2.774 7.947 28.891 1.00 86.94 251 GLU A O 1
ATOM 1915 N N . GLU A 1 252 ? -1.128 9.200 29.745 1.00 84.31 252 GLU A N 1
ATOM 1916 C CA . GLU A 1 252 ? -0.129 8.855 28.716 1.00 84.31 252 GLU A CA 1
ATOM 1917 C C . GLU A 1 252 ? 0.095 7.335 28.584 1.00 84.31 252 GLU A C 1
ATOM 1919 O O . GLU A 1 252 ? 0.359 6.824 27.491 1.00 84.31 252 GLU A O 1
ATOM 1924 N N . HIS A 1 253 ? -0.096 6.578 29.668 1.00 79.25 253 HIS A N 1
ATOM 1925 C CA . HIS A 1 253 ? 0.063 5.122 29.673 1.00 79.25 253 HIS A CA 1
ATOM 1926 C C . HIS A 1 253 ? -1.155 4.350 29.135 1.00 79.25 253 HIS A C 1
ATOM 1928 O O . HIS A 1 253 ? -1.073 3.123 29.013 1.00 79.25 253 HIS A O 1
ATOM 1934 N N . PHE A 1 254 ? -2.267 5.018 28.789 1.00 79.69 254 PHE A N 1
ATOM 1935 C CA . PHE A 1 254 ? -3.520 4.364 28.388 1.00 79.69 254 PHE A CA 1
ATOM 1936 C C . PHE A 1 254 ? -3.958 4.698 26.955 1.00 79.69 254 PHE A C 1
ATOM 1938 O O . PHE A 1 254 ? -4.168 5.855 26.596 1.00 79.69 254 PHE A O 1
ATOM 1945 N N . PRO A 1 255 ? -4.194 3.688 26.094 1.00 71.62 255 PRO A N 1
ATOM 1946 C CA . PRO A 1 255 ? -4.554 3.910 24.697 1.00 71.62 255 PRO A CA 1
ATOM 1947 C C . PRO A 1 255 ? -6.071 4.107 24.516 1.00 71.62 255 PRO A C 1
ATOM 1949 O O . PRO A 1 255 ? -6.705 3.399 23.731 1.00 71.62 255 PRO A O 1
ATOM 1952 N N . HIS A 1 256 ? -6.688 5.031 25.256 1.00 72.19 256 HIS A N 1
ATOM 1953 C CA . HIS A 1 256 ? -8.125 5.332 25.153 1.00 72.19 256 HIS A CA 1
ATOM 1954 C C . HIS A 1 256 ? -8.373 6.691 24.492 1.00 72.19 256 HIS A C 1
ATOM 1956 O O . HIS A 1 256 ? -7.518 7.571 24.517 1.00 72.19 256 HIS A O 1
ATOM 1962 N N . SER A 1 257 ? -9.537 6.871 23.860 1.00 79.69 257 SER A N 1
ATOM 1963 C CA . SER A 1 257 ? -9.869 8.118 23.152 1.00 79.69 257 SER A CA 1
ATOM 1964 C C . SER A 1 257 ? -9.891 9.328 24.091 1.00 79.69 257 SER A C 1
ATOM 1966 O O . SER A 1 257 ? -9.350 10.369 23.733 1.00 79.69 257 SER A O 1
ATOM 1968 N N . MET A 1 258 ? -10.426 9.171 25.308 1.00 82.62 258 MET A N 1
ATOM 1969 C CA . MET A 1 258 ? -10.402 10.206 26.353 1.00 82.62 258 MET A CA 1
ATOM 1970 C C . MET A 1 258 ? -8.977 10.512 26.831 1.00 82.62 258 MET A C 1
ATOM 1972 O O . MET A 1 258 ? -8.597 11.676 26.890 1.00 82.62 258 MET A O 1
ATOM 1976 N N . ALA A 1 259 ? -8.170 9.476 27.079 1.00 84.56 259 ALA A N 1
ATOM 1977 C CA . ALA A 1 259 ? -6.765 9.609 27.469 1.00 84.56 259 ALA A CA 1
ATOM 1978 C C . ALA A 1 259 ? -5.975 10.444 26.451 1.00 84.56 259 ALA A C 1
ATOM 1980 O O . ALA A 1 259 ? -5.298 11.414 26.787 1.00 84.56 259 ALA A O 1
ATOM 1981 N N . ARG A 1 260 ? -6.156 10.119 25.164 1.00 86.56 260 ARG A N 1
ATOM 1982 C CA . ARG A 1 260 ? -5.549 10.850 24.048 1.00 86.56 260 ARG A CA 1
ATOM 1983 C C . ARG A 1 260 ? -5.968 12.312 24.009 1.00 86.56 260 ARG A C 1
ATOM 1985 O O . ARG A 1 260 ? -5.106 13.153 23.797 1.00 86.56 260 ARG A O 1
ATOM 1992 N N . ALA A 1 261 ? -7.245 12.613 24.238 1.00 88.88 261 ALA A N 1
ATOM 1993 C CA . ALA A 1 261 ? -7.731 13.990 24.272 1.00 88.88 261 ALA A CA 1
ATOM 1994 C C . ALA A 1 261 ? -7.030 14.821 25.354 1.00 88.88 261 ALA A C 1
ATOM 1996 O O . ALA A 1 261 ? -6.649 15.963 25.107 1.00 88.88 261 ALA A O 1
ATOM 1997 N N . VAL A 1 262 ? -6.828 14.235 26.538 1.00 90.62 262 VAL A N 1
ATOM 1998 C CA . VAL A 1 262 ? -6.158 14.889 27.671 1.00 90.62 262 VAL A CA 1
ATOM 1999 C C . VAL A 1 262 ? -4.675 15.128 27.375 1.00 90.62 262 VAL A C 1
ATOM 2001 O O . VAL A 1 262 ? -4.187 16.244 27.554 1.00 90.62 262 VAL A O 1
ATOM 2004 N N . VAL A 1 263 ? -3.967 14.113 26.871 1.00 90.12 263 VAL A N 1
ATOM 2005 C CA . VAL A 1 263 ? -2.540 14.218 26.511 1.00 90.12 263 VAL A CA 1
ATOM 2006 C C . VAL A 1 263 ? -2.330 15.218 25.369 1.00 90.12 263 VAL A C 1
ATOM 2008 O O . VAL A 1 263 ? -1.414 16.038 25.415 1.00 90.12 263 VAL A O 1
ATOM 2011 N N . GLU A 1 264 ? -3.206 15.208 24.362 1.0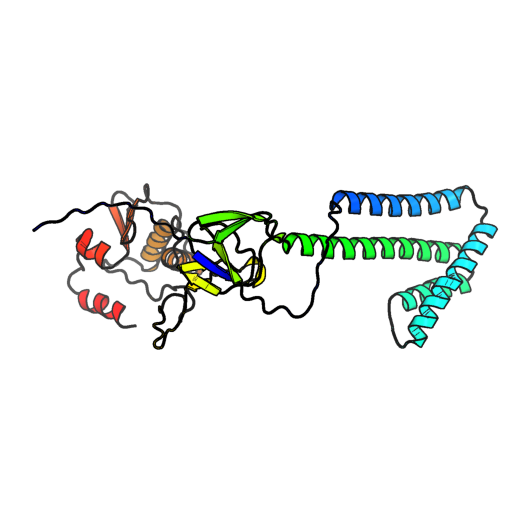0 90.31 264 GLU A N 1
ATOM 2012 C CA . GLU A 1 264 ? -3.158 16.152 23.244 1.00 90.31 264 GLU A CA 1
ATOM 2013 C C . GLU A 1 264 ? -3.425 17.591 23.707 1.00 90.31 264 GLU A C 1
ATOM 2015 O O . GLU A 1 264 ? -2.685 18.498 23.325 1.00 90.31 264 GLU A O 1
ATOM 2020 N N . ALA A 1 265 ? -4.407 17.808 24.588 1.00 91.94 265 ALA A N 1
ATOM 2021 C CA . ALA A 1 265 ? -4.688 19.123 25.162 1.00 91.94 265 ALA A CA 1
ATOM 2022 C C . ALA A 1 265 ? -3.501 19.675 25.974 1.00 91.94 265 ALA A C 1
ATOM 2024 O O . ALA A 1 265 ? -3.176 20.861 25.868 1.00 91.94 265 ALA A O 1
ATOM 2025 N N . ALA A 1 266 ? -2.811 18.825 26.744 1.00 92.00 266 ALA A N 1
ATOM 2026 C CA . ALA A 1 266 ? -1.592 19.214 27.453 1.00 92.00 266 ALA A CA 1
ATOM 2027 C C . ALA A 1 266 ? -0.451 19.567 26.482 1.00 92.00 266 ALA A C 1
ATOM 2029 O O . ALA A 1 266 ? 0.221 20.588 26.655 1.00 92.00 266 ALA A O 1
ATOM 2030 N N . GLY A 1 267 ? -0.275 18.772 25.420 1.00 89.50 267 GLY A N 1
ATOM 2031 C CA . GLY A 1 267 ? 0.716 19.019 24.371 1.00 89.50 267 GLY A CA 1
ATOM 2032 C C . GLY A 1 267 ? 0.477 20.323 23.603 1.00 89.50 267 GLY A C 1
ATOM 2033 O O . GLY A 1 267 ? 1.422 21.072 23.364 1.00 89.50 267 GLY A O 1
ATOM 2034 N N . GLN A 1 268 ? -0.778 20.649 23.276 1.00 91.06 268 GLN A N 1
ATOM 2035 C CA . GLN A 1 268 ? -1.145 21.903 22.600 1.00 91.06 268 GLN A CA 1
ATOM 2036 C C . GLN A 1 268 ? -0.825 23.147 23.442 1.00 91.06 268 GLN A C 1
ATOM 2038 O O . GLN A 1 268 ? -0.481 24.192 22.890 1.00 91.06 268 GLN A O 1
ATOM 2043 N N . LYS A 1 269 ? -0.889 23.030 24.773 1.00 90.25 269 LYS A N 1
ATOM 2044 C CA . LYS A 1 269 ? -0.486 24.085 25.714 1.00 90.25 269 LYS A CA 1
ATOM 2045 C C . LYS A 1 269 ? 1.019 24.106 26.020 1.00 90.25 269 LYS A C 1
ATOM 2047 O O . LYS A 1 269 ? 1.469 24.977 26.758 1.00 90.25 269 LYS A O 1
ATOM 2052 N N . GLY A 1 270 ? 1.801 23.176 25.467 1.00 89.69 270 GLY A N 1
ATOM 2053 C CA . GLY A 1 270 ? 3.239 23.068 25.732 1.00 89.69 270 GLY A CA 1
ATOM 2054 C C . GLY A 1 270 ? 3.570 22.624 27.161 1.00 89.69 270 GLY A C 1
ATOM 2055 O O . GLY A 1 270 ? 4.626 22.979 27.679 1.00 89.69 270 GLY A O 1
ATOM 2056 N N . LEU A 1 271 ? 2.670 21.883 27.816 1.00 89.56 271 LEU A N 1
ATOM 2057 C CA . LEU A 1 271 ? 2.869 21.406 29.183 1.00 89.56 271 LEU A CA 1
ATOM 2058 C C . LEU A 1 271 ? 3.732 20.137 29.188 1.00 89.56 271 LEU A C 1
ATOM 2060 O O . LEU A 1 271 ? 3.282 19.054 28.805 1.00 89.56 271 LEU A O 1
ATOM 2064 N N . GLU A 1 272 ? 4.966 20.257 29.676 1.00 83.06 272 GLU A N 1
ATOM 2065 C CA . GLU A 1 272 ? 5.827 19.101 29.934 1.00 83.06 272 GLU A CA 1
ATOM 2066 C C . GLU A 1 272 ? 5.332 18.333 31.172 1.00 83.06 272 GLU A C 1
ATOM 2068 O O . GLU A 1 272 ? 5.208 18.889 32.269 1.00 83.06 272 GLU A O 1
ATOM 2073 N N . HIS A 1 273 ? 5.040 17.043 30.998 1.00 76.94 273 HIS A N 1
ATOM 2074 C CA . HIS A 1 273 ? 4.489 16.165 32.032 1.00 76.94 273 HIS A CA 1
ATOM 2075 C C . HIS A 1 273 ? 5.362 14.918 32.224 1.00 76.94 273 HIS A C 1
ATOM 2077 O O . HIS A 1 273 ? 4.980 13.809 31.877 1.00 76.94 273 HIS A O 1
ATOM 2083 N N . SER A 1 274 ? 6.553 15.099 32.797 1.00 74.69 274 SER A N 1
ATOM 2084 C CA . SER A 1 274 ? 7.431 13.983 33.176 1.00 74.69 274 SER A CA 1
ATOM 2085 C C . SER A 1 274 ? 6.733 13.008 34.133 1.00 74.69 274 SER A C 1
ATOM 2087 O O . SER A 1 274 ? 5.952 13.438 34.982 1.00 74.69 274 SER A O 1
ATOM 2089 N N . GLU A 1 275 ? 7.056 11.714 34.054 1.00 73.38 275 GLU A N 1
ATOM 2090 C CA . GLU A 1 275 ? 6.497 10.682 34.941 1.00 73.38 275 GLU A CA 1
ATOM 2091 C C . GLU A 1 275 ? 6.780 10.997 36.425 1.00 73.38 275 GLU A C 1
ATOM 2093 O O . GLU A 1 275 ? 7.899 10.846 36.917 1.00 73.38 275 GLU A O 1
ATOM 2098 N N . MET A 1 276 ? 5.752 11.446 37.153 1.00 69.44 276 MET A N 1
ATOM 2099 C CA . MET A 1 276 ? 5.830 11.805 38.581 1.00 69.44 276 MET A CA 1
ATOM 2100 C C . MET A 1 276 ? 4.985 10.893 39.487 1.00 69.44 276 MET A C 1
ATOM 2102 O O . MET A 1 276 ? 4.904 11.117 40.699 1.00 69.44 276 MET A O 1
ATOM 2106 N N . HIS A 1 277 ? 4.338 9.869 38.925 1.00 69.19 277 HIS A N 1
ATOM 2107 C CA . HIS A 1 277 ? 3.451 8.962 39.648 1.00 69.19 277 HIS A CA 1
ATOM 2108 C C . HIS A 1 277 ? 4.094 7.595 39.926 1.00 69.19 277 HIS A C 1
ATOM 2110 O O . HIS A 1 277 ? 4.989 7.128 39.227 1.00 69.19 277 HIS A O 1
ATOM 2116 N N . SER A 1 278 ? 3.592 6.911 40.953 1.00 71.62 278 SER A N 1
ATOM 2117 C CA . SER A 1 278 ? 3.867 5.485 41.179 1.00 71.62 278 SER A CA 1
ATOM 2118 C C . SER A 1 278 ? 3.126 4.600 40.160 1.00 71.62 278 SER A C 1
ATOM 2120 O O . SER A 1 278 ? 2.494 5.108 39.235 1.00 71.62 278 SER A O 1
ATOM 2122 N N . ARG A 1 279 ? 3.221 3.267 40.283 1.00 73.81 279 ARG A N 1
ATOM 2123 C CA . ARG A 1 279 ? 2.557 2.332 39.359 1.00 73.81 279 ARG A CA 1
ATOM 2124 C C . ARG A 1 279 ? 1.068 2.670 39.235 1.00 73.81 279 ARG A C 1
ATOM 2126 O O . ARG A 1 279 ? 0.356 2.682 40.234 1.00 73.81 279 ARG A O 1
ATOM 2133 N N . VAL A 1 280 ? 0.629 2.901 38.004 1.00 72.81 280 VAL A N 1
ATOM 2134 C CA . VAL A 1 280 ? -0.759 3.237 37.706 1.00 72.81 280 VAL A CA 1
ATOM 2135 C C . VAL A 1 280 ? -1.601 1.964 37.649 1.00 72.81 280 VAL A C 1
ATOM 2137 O O . VAL A 1 280 ? -1.242 0.998 36.971 1.00 72.81 280 VAL A O 1
ATOM 2140 N N . GLU A 1 281 ? -2.708 1.954 38.382 1.00 72.56 281 GLU A N 1
ATOM 2141 C CA . GLU A 1 281 ? -3.686 0.873 38.396 1.00 72.56 281 GLU A CA 1
ATOM 2142 C C . GLU A 1 281 ? -4.891 1.264 37.543 1.00 72.56 281 GLU A C 1
ATOM 2144 O O . GLU A 1 281 ? -5.587 2.244 37.807 1.00 72.56 281 GLU A O 1
ATOM 2149 N N . TYR A 1 282 ? -5.126 0.476 36.498 1.00 68.44 282 TYR A N 1
ATOM 2150 C CA . TYR A 1 282 ? -6.284 0.624 35.632 1.00 68.44 282 TYR A CA 1
ATOM 2151 C C . TYR A 1 282 ? -7.447 -0.201 36.169 1.00 68.44 282 TYR A C 1
ATOM 2153 O O . TYR A 1 282 ? -7.343 -1.426 36.283 1.00 68.44 282 TYR A O 1
ATOM 2161 N N . ILE A 1 283 ? -8.560 0.464 36.463 1.00 66.94 283 ILE A N 1
ATOM 2162 C CA . ILE A 1 283 ? -9.788 -0.177 36.919 1.00 66.94 283 ILE A CA 1
ATOM 2163 C C . ILE A 1 283 ? -10.740 -0.215 35.726 1.00 66.94 283 ILE A C 1
ATOM 2165 O O . ILE A 1 283 ? -11.327 0.794 35.324 1.00 66.94 283 ILE A O 1
ATOM 2169 N N . VAL A 1 284 ? -10.847 -1.407 35.132 1.00 51.28 284 VAL A N 1
ATOM 2170 C CA . VAL A 1 284 ? -11.592 -1.658 33.892 1.00 51.28 284 VAL A CA 1
ATOM 2171 C C . VAL A 1 284 ? -12.998 -1.059 33.972 1.00 51.28 284 VAL A C 1
ATOM 2173 O O . VAL A 1 284 ? -13.742 -1.326 34.914 1.00 51.28 284 VAL A O 1
ATOM 2176 N N . ALA A 1 285 ? -13.349 -0.274 32.951 1.00 52.97 285 ALA A N 1
ATOM 2177 C CA . ALA A 1 285 ? -14.642 0.395 32.774 1.00 52.97 285 ALA A CA 1
ATOM 2178 C C . ALA A 1 285 ? -14.997 1.512 33.781 1.00 52.97 285 ALA A C 1
ATOM 2180 O O . ALA A 1 285 ? -16.109 2.026 33.712 1.00 52.97 285 ALA A O 1
ATOM 2181 N N . HIS A 1 286 ? -14.083 1.923 34.670 1.00 63.66 286 HIS A N 1
ATOM 2182 C CA . HIS A 1 286 ? -14.392 2.898 35.727 1.00 63.66 286 HIS A CA 1
ATOM 2183 C C . HIS A 1 286 ? -13.416 4.084 35.753 1.00 63.66 286 HIS A C 1
ATOM 2185 O O . HIS A 1 286 ? -13.864 5.238 35.766 1.00 63.66 286 HIS A O 1
ATOM 2191 N N . GLY A 1 287 ? -12.106 3.823 35.680 1.00 74.94 287 GLY A N 1
ATOM 2192 C CA . GLY A 1 287 ? -11.090 4.872 35.705 1.00 74.94 287 GLY A CA 1
ATOM 2193 C C . GLY A 1 287 ? -9.670 4.378 35.982 1.00 74.94 287 GLY A C 1
ATOM 2194 O O . GLY A 1 287 ? -9.349 3.194 35.878 1.00 74.94 287 GLY A O 1
ATOM 2195 N N . ILE A 1 288 ? -8.816 5.325 36.336 1.00 83.19 288 ILE A N 1
ATOM 2196 C CA . ILE A 1 288 ? -7.400 5.176 36.633 1.00 83.19 288 ILE A CA 1
ATOM 2197 C C . ILE A 1 288 ? -7.166 5.630 38.074 1.00 83.19 288 ILE A C 1
ATOM 2199 O O . ILE A 1 288 ? -7.676 6.666 38.499 1.00 83.19 288 ILE A O 1
ATOM 2203 N N . SER A 1 289 ? -6.364 4.873 38.820 1.00 83.00 289 SER A N 1
ATOM 2204 C CA . SER A 1 289 ? -5.918 5.221 40.168 1.00 83.00 289 SER A CA 1
ATOM 2205 C C . SER A 1 289 ? -4.397 5.119 40.253 1.00 83.00 289 SER A C 1
ATOM 2207 O O . SER A 1 289 ? -3.794 4.143 39.815 1.00 83.00 289 SER A O 1
ATOM 2209 N N . SER A 1 290 ? -3.753 6.124 40.836 1.00 85.56 290 SER A N 1
ATOM 2210 C CA . SER A 1 290 ? -2.314 6.131 41.095 1.00 85.56 290 SER A CA 1
ATOM 2211 C C . SER A 1 290 ? -1.993 6.910 42.372 1.00 85.56 290 SER A C 1
ATOM 2213 O O . SER A 1 290 ? -2.879 7.330 43.119 1.00 85.56 290 SER A O 1
ATOM 2215 N N . ARG A 1 291 ? -0.701 7.101 42.651 1.00 80.19 291 ARG A N 1
ATOM 2216 C CA . ARG A 1 291 ? -0.221 8.019 43.690 1.00 80.19 291 ARG A CA 1
ATOM 2217 C C . ARG A 1 291 ? 0.863 8.950 43.168 1.00 80.19 291 ARG A C 1
ATOM 2219 O O . ARG A 1 291 ? 1.815 8.471 42.554 1.00 80.19 291 ARG A O 1
ATOM 2226 N N . ILE A 1 292 ? 0.759 10.234 43.503 1.00 80.31 292 ILE A N 1
ATOM 2227 C CA . ILE A 1 292 ? 1.757 11.284 43.245 1.00 80.31 292 ILE A CA 1
ATOM 2228 C C . ILE A 1 292 ? 2.112 11.926 44.587 1.00 80.31 292 ILE A C 1
ATOM 2230 O O . ILE A 1 292 ? 1.225 12.267 45.366 1.00 80.31 292 ILE A O 1
ATOM 2234 N N . GLY A 1 293 ? 3.404 12.028 44.917 1.00 77.19 293 GLY A N 1
ATOM 2235 C CA . GLY A 1 293 ? 3.844 12.603 46.200 1.00 77.19 293 GLY A CA 1
ATOM 2236 C C . GLY A 1 293 ? 3.268 11.900 47.443 1.00 77.19 293 GLY A C 1
ATOM 2237 O O . GLY A 1 293 ? 3.088 12.525 48.483 1.00 77.19 293 GLY A O 1
ATOM 2238 N N . GLY A 1 294 ? 2.916 10.612 47.331 1.00 75.69 294 GLY A N 1
ATOM 2239 C CA . GLY A 1 294 ? 2.260 9.832 48.390 1.00 75.69 294 GLY A CA 1
ATOM 2240 C C . GLY A 1 294 ? 0.735 10.002 48.480 1.00 75.69 294 GLY A C 1
ATOM 2241 O O . GLY A 1 294 ? 0.074 9.169 49.109 1.00 75.69 294 GLY A O 1
ATOM 2242 N N . GLN A 1 295 ? 0.162 11.003 47.809 1.00 80.38 295 GLN A N 1
ATOM 2243 C CA . GLN A 1 295 ? -1.281 11.240 47.740 1.00 80.38 295 GLN A CA 1
ATOM 2244 C C . GLN A 1 295 ? -1.921 10.382 46.647 1.00 80.38 295 GLN A C 1
ATOM 2246 O O . GLN A 1 295 ? -1.315 10.169 45.599 1.00 80.38 295 GLN A O 1
ATOM 2251 N N . LYS A 1 296 ? -3.128 9.862 46.899 1.00 82.75 296 LYS A N 1
ATOM 2252 C CA . LYS A 1 296 ? -3.894 9.090 45.909 1.00 82.75 296 LYS A CA 1
ATOM 2253 C C . LYS A 1 296 ? -4.488 10.051 44.879 1.00 82.75 296 LYS A C 1
ATOM 2255 O O . LYS A 1 296 ? -5.103 11.040 45.258 1.00 82.75 296 LYS A O 1
ATOM 2260 N N . VAL A 1 297 ? -4.292 9.744 43.603 1.00 86.38 297 VAL A N 1
ATOM 2261 C CA . VAL A 1 297 ? -4.810 10.504 42.463 1.00 86.38 297 VAL A CA 1
ATOM 2262 C C . VAL A 1 297 ? -5.674 9.564 41.640 1.00 86.38 297 VAL A C 1
ATOM 2264 O O . VAL A 1 297 ? -5.237 8.461 41.317 1.00 86.38 297 VAL A O 1
ATOM 2267 N N . ILE A 1 298 ? -6.892 9.992 41.325 1.00 87.38 298 ILE A N 1
ATOM 2268 C CA . ILE A 1 298 ? -7.862 9.209 40.560 1.00 87.38 298 ILE A CA 1
ATOM 2269 C C . ILE A 1 298 ? -8.402 10.034 39.394 1.00 87.38 298 ILE A C 1
ATOM 2271 O O . ILE A 1 298 ? -8.580 11.245 39.520 1.00 87.38 298 ILE A O 1
ATOM 2275 N N . ILE A 1 299 ? -8.657 9.377 38.265 1.00 88.19 299 ILE A N 1
ATOM 2276 C CA . ILE A 1 299 ? -9.250 9.967 37.058 1.00 88.19 299 ILE A CA 1
ATOM 2277 C C . ILE A 1 299 ? -10.280 8.978 36.530 1.00 88.19 299 ILE A C 1
ATOM 2279 O O . ILE A 1 299 ? -9.978 7.798 36.395 1.00 88.19 299 ILE A O 1
ATOM 2283 N N . GLY A 1 300 ? -11.499 9.411 36.228 1.00 85.38 300 GLY A N 1
ATOM 2284 C CA . GLY A 1 300 ? -12.491 8.504 35.663 1.00 85.38 300 GLY A CA 1
ATOM 2285 C C . GLY A 1 300 ? -13.891 9.083 35.619 1.00 85.38 300 GLY A C 1
ATOM 2286 O O . GLY A 1 300 ? -14.091 10.292 35.716 1.00 85.38 300 GLY A O 1
ATOM 2287 N N . SER A 1 301 ? -14.864 8.193 35.449 1.00 82.69 301 SER A N 1
ATOM 2288 C CA . SER A 1 301 ? -16.277 8.567 35.379 1.00 82.69 301 SER A CA 1
ATOM 2289 C C . SER A 1 301 ? -16.803 9.123 36.709 1.00 82.69 301 SER A C 1
ATOM 2291 O O . SER A 1 301 ? -16.256 8.848 37.777 1.00 82.69 301 SER A O 1
ATOM 2293 N N . TYR A 1 302 ? -17.926 9.849 36.654 1.00 83.00 302 TYR A N 1
ATOM 2294 C CA . TYR A 1 302 ? -18.640 10.320 37.848 1.00 83.00 302 TYR A CA 1
ATOM 2295 C C . TYR A 1 302 ? -18.902 9.194 38.858 1.00 83.00 302 TYR A C 1
ATOM 2297 O O . TYR A 1 302 ? -18.664 9.355 40.053 1.00 83.00 302 TYR A O 1
ATOM 2305 N N . HIS A 1 303 ? -19.367 8.044 38.363 1.00 80.19 303 HIS A N 1
ATOM 2306 C CA . HIS A 1 303 ? -19.660 6.876 39.186 1.00 80.19 303 HIS A CA 1
ATOM 2307 C C . HIS A 1 303 ? -18.416 6.418 39.954 1.00 80.19 303 HIS A C 1
ATOM 2309 O O . HIS A 1 303 ? -18.457 6.289 41.174 1.00 80.19 303 HIS A O 1
ATOM 2315 N N . PHE A 1 304 ? -17.286 6.299 39.258 1.00 81.44 304 PHE A N 1
ATOM 2316 C CA . PHE A 1 304 ? -16.026 5.886 39.864 1.00 81.44 304 PHE A CA 1
ATOM 2317 C C . PHE A 1 304 ? -15.528 6.872 40.930 1.00 81.44 304 PHE A C 1
ATOM 2319 O O . PHE A 1 304 ? -15.197 6.478 42.044 1.00 81.44 304 PHE A O 1
ATOM 2326 N N . VAL A 1 305 ? -15.512 8.171 40.623 1.00 84.50 305 VAL A N 1
ATOM 2327 C CA . VAL A 1 305 ? -14.948 9.184 41.531 1.00 84.50 305 VAL A CA 1
ATOM 2328 C C . VAL A 1 305 ? -15.812 9.385 42.781 1.00 84.50 305 VAL A C 1
ATOM 2330 O O . VAL A 1 305 ? -15.289 9.466 43.893 1.00 84.50 305 VAL A O 1
ATOM 2333 N N . PHE A 1 306 ? -17.134 9.468 42.623 1.00 83.38 306 PHE A N 1
ATOM 2334 C CA . PHE A 1 306 ? -18.031 9.851 43.718 1.00 83.38 306 PHE A CA 1
ATOM 2335 C C . PHE A 1 306 ? -18.696 8.665 44.415 1.00 83.38 306 PHE A C 1
ATOM 2337 O O . PHE A 1 306 ? -18.947 8.742 45.616 1.00 83.38 306 PHE A O 1
ATOM 2344 N N . GLN A 1 307 ? -19.000 7.580 43.698 1.00 81.25 307 GLN A N 1
ATOM 2345 C CA . GLN A 1 307 ? -19.700 6.430 44.282 1.00 81.25 307 GLN A CA 1
ATOM 2346 C C . GLN A 1 307 ? -18.716 5.369 44.774 1.00 81.25 307 GLN A C 1
ATOM 2348 O O . GLN A 1 307 ? -18.833 4.941 45.923 1.00 81.25 307 GLN A O 1
ATOM 2353 N N . ASP A 1 308 ? -17.720 5.009 43.959 1.00 81.00 308 ASP A N 1
ATOM 2354 C CA . ASP A 1 308 ? -16.738 3.981 44.333 1.00 81.00 308 ASP A CA 1
ATOM 2355 C C . ASP A 1 308 ? -15.659 4.544 45.268 1.00 81.00 308 ASP A C 1
ATOM 2357 O O . ASP A 1 308 ? -15.385 3.983 46.329 1.00 81.00 308 ASP A O 1
ATOM 2361 N N . GLU A 1 309 ? -15.064 5.679 44.895 1.00 83.19 309 GLU A N 1
ATOM 2362 C CA . GLU A 1 309 ? -13.964 6.315 45.633 1.00 83.19 309 GLU A CA 1
ATOM 2363 C C . GLU A 1 309 ? -14.432 7.325 46.693 1.00 83.19 309 GLU A C 1
ATOM 2365 O O . GLU A 1 309 ? -13.613 7.868 47.436 1.00 83.19 309 GLU A O 1
ATOM 2370 N N . GLN A 1 310 ? -15.747 7.557 46.796 1.00 85.94 310 GLN A N 1
ATOM 2371 C CA . GLN A 1 310 ? -16.386 8.368 47.844 1.00 85.94 310 GLN A CA 1
ATOM 2372 C C . GLN A 1 310 ? -15.809 9.786 47.996 1.00 85.94 310 GLN A C 1
ATOM 2374 O O . GLN A 1 310 ? -15.795 10.352 49.093 1.00 85.94 310 GLN A O 1
ATOM 2379 N N . CYS A 1 311 ? -15.325 10.380 46.903 1.00 84.00 311 CYS A N 1
ATOM 2380 C CA . CYS A 1 311 ? -14.863 11.763 46.918 1.00 84.00 311 CYS A CA 1
ATOM 2381 C C . CYS A 1 311 ? -16.034 12.728 47.146 1.00 84.00 311 CYS A C 1
ATOM 2383 O O . CYS A 1 311 ? -17.173 12.444 46.781 1.00 84.00 311 CYS A O 1
ATOM 2385 N N . THR A 1 312 ? -15.762 13.886 47.747 1.00 85.06 312 THR A N 1
ATOM 2386 C CA . THR A 1 312 ? -16.772 14.918 48.012 1.00 85.06 312 THR A CA 1
ATOM 2387 C C . THR A 1 312 ? -16.420 16.217 47.304 1.00 85.06 312 THR A C 1
ATOM 2389 O O . THR A 1 312 ? -15.251 16.584 47.168 1.00 85.06 312 THR A O 1
ATOM 2392 N N . ILE A 1 313 ? -17.450 16.920 46.839 1.00 84.00 313 ILE A N 1
ATOM 2393 C CA . ILE A 1 313 ? -17.300 18.257 46.266 1.00 84.00 313 ILE A CA 1
ATOM 2394 C C . ILE A 1 313 ? -17.181 19.255 47.431 1.00 84.00 313 ILE A C 1
ATOM 2396 O O . ILE A 1 313 ? -17.989 19.184 48.360 1.00 84.00 313 ILE A O 1
ATOM 2400 N N . PRO A 1 314 ? -16.201 20.178 47.419 1.00 82.44 314 PRO A N 1
ATOM 2401 C CA . PRO A 1 314 ? -16.083 21.215 48.443 1.00 82.44 314 PRO A CA 1
ATOM 2402 C C . PRO A 1 314 ? -17.338 22.099 48.556 1.00 82.44 314 PRO A C 1
ATOM 2404 O O . PRO A 1 314 ? -17.995 22.400 47.556 1.00 82.44 314 PRO A O 1
ATOM 2407 N N . GLU A 1 315 ? -17.646 22.564 49.772 1.00 79.56 315 GLU A N 1
ATOM 2408 C CA . GLU A 1 315 ? -18.787 23.456 50.024 1.00 79.56 315 GLU A CA 1
ATOM 2409 C C . GLU A 1 315 ? -18.698 24.738 49.171 1.00 79.56 315 GLU A C 1
ATOM 2411 O O . GLU A 1 315 ? -17.649 25.375 49.081 1.00 79.56 315 GLU A O 1
ATOM 2416 N N . GLY A 1 316 ? -19.807 25.111 48.522 1.00 80.94 316 GLY A N 1
ATOM 2417 C CA . GLY A 1 316 ? -19.887 26.282 47.635 1.00 80.94 316 GLY A CA 1
ATOM 2418 C C . GLY A 1 316 ? -19.471 26.043 46.176 1.00 80.94 316 GLY A C 1
ATOM 2419 O O . GLY A 1 316 ? -19.600 26.956 45.366 1.00 80.94 316 GLY A O 1
ATOM 2420 N N . MET A 1 317 ? -19.017 24.837 45.810 1.00 81.88 317 MET A N 1
ATOM 2421 C CA . MET A 1 317 ? -18.616 24.505 44.429 1.00 81.88 317 MET A CA 1
ATOM 2422 C C . MET A 1 317 ? -19.646 23.674 43.648 1.00 81.88 317 MET A C 1
ATOM 2424 O O . MET A 1 317 ? -19.431 23.400 42.467 1.00 81.88 317 MET A O 1
ATOM 2428 N N . GLN A 1 318 ? -20.771 23.306 44.269 1.00 82.12 318 GLN A N 1
ATOM 2429 C CA . GLN A 1 318 ? -21.803 22.463 43.652 1.00 82.12 318 GLN A CA 1
ATOM 2430 C C . GLN A 1 318 ? -22.383 23.087 42.373 1.00 82.12 318 GLN A C 1
ATOM 2432 O O . GLN A 1 318 ? -22.446 22.422 41.347 1.00 82.12 318 GLN A O 1
ATOM 2437 N N . GLU A 1 319 ? -22.700 24.386 42.393 1.00 81.25 319 GLU A N 1
ATOM 2438 C CA . GLU A 1 319 ? -23.249 25.091 41.222 1.00 81.25 319 GLU A CA 1
ATOM 2439 C C . GLU A 1 319 ? -22.290 25.074 40.021 1.00 81.25 319 GLU A C 1
ATOM 2441 O O . GLU A 1 319 ? -22.716 24.921 38.878 1.00 81.25 319 GLU A O 1
ATOM 2446 N N . ARG A 1 320 ? -20.977 25.189 40.272 1.00 78.25 320 ARG A N 1
ATOM 2447 C CA . ARG A 1 320 ? -19.950 25.121 39.219 1.00 78.25 320 ARG A CA 1
ATOM 2448 C C . ARG A 1 320 ? -19.779 23.709 38.671 1.00 78.25 320 ARG A C 1
ATOM 2450 O O . ARG A 1 320 ? -19.471 23.559 37.495 1.00 78.25 320 ARG A O 1
ATOM 2457 N N . PHE A 1 321 ? -19.952 22.693 39.514 1.00 81.69 321 PHE A N 1
ATOM 2458 C CA . PHE A 1 321 ? -19.901 21.297 39.093 1.00 81.69 321 PHE A CA 1
ATOM 2459 C C . PHE A 1 321 ? -21.108 20.931 38.221 1.00 81.69 321 PHE A C 1
ATOM 2461 O O . PHE A 1 321 ? -20.938 20.337 37.161 1.00 81.69 321 PHE A O 1
ATOM 2468 N N . ASP A 1 322 ? -22.312 21.342 38.619 1.00 81.12 322 ASP A N 1
ATOM 2469 C CA . ASP A 1 322 ? -23.539 21.026 37.884 1.00 81.12 322 ASP A CA 1
ATOM 2470 C C . ASP A 1 322 ? -23.544 21.677 36.484 1.00 81.12 322 ASP A C 1
ATOM 2472 O O . ASP A 1 322 ? -24.005 21.070 35.512 1.00 81.12 322 ASP A O 1
ATOM 2476 N N . ALA A 1 323 ? -22.939 22.864 36.349 1.00 77.62 323 ALA A N 1
ATOM 2477 C CA . ALA A 1 323 ? -22.790 23.572 35.075 1.00 77.62 323 ALA A CA 1
ATOM 2478 C C . ALA A 1 323 ? -21.944 22.823 34.021 1.00 77.62 323 ALA A C 1
ATOM 2480 O O . ALA A 1 323 ? -22.150 23.039 32.831 1.00 77.62 323 ALA A O 1
ATOM 2481 N N . LEU A 1 324 ? -21.045 21.911 34.422 1.00 72.31 324 LEU A N 1
ATOM 2482 C CA . LEU A 1 324 ? -20.194 21.134 33.501 1.00 72.31 324 LEU A CA 1
ATOM 2483 C C . LEU A 1 324 ? -20.965 20.096 32.670 1.00 72.31 324 LEU A C 1
ATOM 2485 O O . LEU A 1 324 ? -20.445 19.590 31.681 1.00 72.31 324 LEU A O 1
ATOM 2489 N N . SER A 1 325 ? -22.176 19.732 33.094 1.00 55.31 325 SER A N 1
ATOM 2490 C CA . SER A 1 325 ? -22.978 18.670 32.471 1.00 55.31 325 SER A CA 1
ATOM 2491 C C . SER A 1 325 ? -23.991 19.172 31.433 1.00 55.31 325 SER A C 1
ATOM 2493 O O . SER A 1 325 ? -24.718 18.364 30.852 1.00 55.31 325 SER A O 1
ATOM 2495 N N . ALA A 1 326 ? -24.063 20.492 31.223 1.00 41.69 326 ALA A N 1
ATOM 2496 C CA . ALA A 1 326 ? -25.129 21.154 30.469 1.00 41.69 326 ALA A CA 1
ATOM 2497 C C . ALA A 1 326 ? -24.773 21.543 29.015 1.00 41.69 326 ALA A C 1
ATOM 2499 O O . ALA A 1 326 ? -25.677 21.960 28.287 1.00 41.69 326 ALA A O 1
ATOM 2500 N N . GLU A 1 327 ? -23.516 21.390 28.583 1.00 38.50 327 GLU A N 1
ATOM 2501 C CA . GLU A 1 327 ? -23.040 21.621 27.199 1.00 38.50 327 GLU A CA 1
ATOM 2502 C C . GLU A 1 327 ? -22.636 20.310 26.500 1.00 38.50 327 GLU A C 1
ATOM 2504 O O . GLU A 1 327 ? -22.896 20.188 25.277 1.00 38.50 327 GLU A O 1
#

Secondary structure (DSSP, 8-state):
-------------EEEEE-----------------HHHHHHHHHHHHHHHHHHHHHHHHHS-HHHHHHHHHHHHHHHHHHHHHHHHTT---HHHHHHHHHHHHHHTT-HHHHHHHHHHHHHHHHHHHHHHHHHHHHHHHHH-----EEEEEETTEEEEEEGGG--TT-EEEEETTS---S--EEEE-EEEE--HHHH---SPEEEE--SS-SS----IIIIIS-S---------SSS--HHHHHHHHHHHHTT---HHHHHHHHHHHHTT------BSPPEEETTTEEEEEETTEEEEEE-HIIIIIIS---PPTT-HHHHHGGG--

Mean predicted aligned error: 18.67 Å

Foldseek 3Di:
DDDDDDDDDDPFQWWKWAFDDPDDDDDPPPPPPPPLVNLVVVLVCVLVVLVCCLVVCVVPPDPVVLLVVLLVVLVVLLVQLVVCVVVVDDDPSVVLNVQLVVCVVVSNSVVSSVSVSVVVNVVSVVVSVVVSVVSVVVVLVDPPDQWFFWDDPNDTDIDGPVVDDRRTMTIDGPPDDDPHDGAGQAGKDWADCCSPPVDRGTDIHGHPDDDPDDDDDCQVRVDPNADADPDFDDQPPDDSLVVLLVLLLLLVVDPDNVSVNSVVNNVVVVHDRPNQWDDWDDDPPFWIWTDGPNHIDIDGDPCNVCVVVVDDRDPPCVVVVVVVVPD